Protein AF-A0A9W7BYG3-F1 (afdb_monomer)

Mean predicted aligned error: 23.92 Å

Structure (mmCIF, N/CA/C/O backbone):
data_AF-A0A9W7BYG3-F1
#
_entry.id   AF-A0A9W7BYG3-F1
#
loop_
_atom_site.group_PDB
_atom_site.id
_atom_site.type_symbol
_atom_site.label_atom_id
_atom_site.label_alt_id
_atom_site.label_comp_id
_atom_site.label_asym_id
_atom_site.label_entity_id
_atom_site.label_seq_id
_atom_site.pdbx_PDB_ins_code
_atom_site.Cartn_x
_atom_site.Cartn_y
_atom_site.Cartn_z
_atom_site.occupancy
_atom_site.B_iso_or_equiv
_atom_site.auth_seq_id
_atom_site.auth_comp_id
_atom_site.auth_asym_id
_atom_site.auth_atom_id
_atom_site.pdbx_PDB_model_num
ATOM 1 N N . MET A 1 1 ? 46.814 -9.458 -14.652 1.00 54.91 1 MET A N 1
ATOM 2 C CA . MET A 1 1 ? 45.673 -9.706 -15.562 1.00 54.91 1 MET A CA 1
ATOM 3 C C . MET A 1 1 ? 44.393 -9.576 -14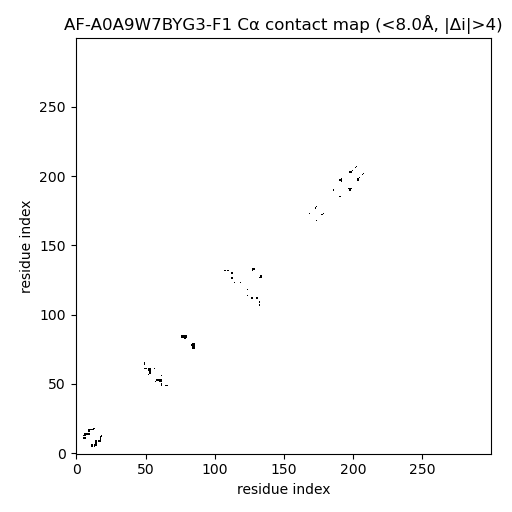.748 1.00 54.91 1 MET A C 1
ATOM 5 O O . MET A 1 1 ? 44.275 -10.277 -13.753 1.00 54.91 1 MET A O 1
ATOM 9 N N . SER A 1 2 ? 43.507 -8.629 -15.068 1.00 69.75 2 SER A N 1
ATOM 10 C CA . SER A 1 2 ? 42.293 -8.363 -14.277 1.00 69.75 2 SER A CA 1
ATOM 11 C C . SER A 1 2 ? 41.131 -9.278 -14.689 1.00 69.75 2 SER A C 1
ATOM 13 O O . SER A 1 2 ? 40.993 -9.644 -15.854 1.00 69.75 2 SER A O 1
ATOM 15 N N . LEU A 1 3 ? 40.284 -9.645 -13.722 1.00 82.12 3 LEU A N 1
ATOM 16 C CA . LEU A 1 3 ? 39.137 -10.567 -13.835 1.00 82.12 3 LEU A CA 1
ATOM 17 C C . LEU A 1 3 ? 37.940 -9.996 -14.638 1.00 82.12 3 LEU A C 1
ATOM 19 O O . LEU A 1 3 ? 36.787 -10.358 -14.414 1.00 82.12 3 LEU A O 1
ATOM 23 N N . SER A 1 4 ? 38.183 -9.096 -15.590 1.00 80.56 4 SER A N 1
ATOM 24 C CA . SER A 1 4 ? 37.147 -8.379 -16.352 1.00 80.56 4 SER A CA 1
ATOM 25 C C . SER A 1 4 ? 36.300 -9.280 -17.262 1.00 80.56 4 SER A C 1
ATOM 27 O O . SER A 1 4 ? 35.194 -8.904 -17.649 1.00 80.56 4 SER A O 1
ATOM 29 N N . PHE A 1 5 ? 36.761 -10.496 -17.573 1.00 87.56 5 PHE A N 1
ATOM 30 C CA . PHE A 1 5 ? 35.989 -11.469 -18.353 1.00 87.56 5 PHE A CA 1
ATOM 31 C C . PHE A 1 5 ? 34.719 -11.946 -17.630 1.00 87.56 5 PHE A C 1
ATOM 33 O O . PHE A 1 5 ? 33.761 -12.349 -18.292 1.00 87.56 5 PHE A O 1
ATOM 40 N N . LEU A 1 6 ? 34.691 -11.884 -16.292 1.00 87.44 6 LEU A N 1
ATOM 41 C CA . LEU A 1 6 ? 33.538 -12.291 -15.490 1.00 87.44 6 LEU A CA 1
ATOM 42 C C . LEU A 1 6 ? 32.327 -11.380 -15.728 1.00 87.44 6 LEU A C 1
ATOM 44 O O . LEU A 1 6 ? 31.204 -11.868 -15.793 1.00 87.44 6 LEU A O 1
ATOM 48 N N . HIS A 1 7 ? 32.543 -10.085 -15.980 1.00 88.06 7 HIS A N 1
ATOM 49 C CA . HIS A 1 7 ? 31.462 -9.136 -16.280 1.00 88.06 7 HIS A CA 1
ATOM 50 C C . HIS A 1 7 ? 30.720 -9.441 -17.590 1.00 88.06 7 HIS A C 1
ATOM 52 O O . HIS A 1 7 ? 29.571 -9.039 -17.741 1.00 88.06 7 HIS A O 1
ATOM 58 N N . LYS A 1 8 ? 31.342 -10.173 -18.527 1.00 88.62 8 LYS A N 1
ATOM 59 C CA . LYS A 1 8 ? 30.696 -10.610 -19.779 1.00 88.62 8 LYS A CA 1
ATOM 60 C C . LYS A 1 8 ? 29.812 -11.847 -19.597 1.00 88.62 8 LYS A C 1
ATOM 62 O O . LYS A 1 8 ? 29.124 -12.246 -20.533 1.00 88.62 8 LYS A O 1
ATOM 67 N N . LYS A 1 9 ? 29.859 -12.504 -18.434 1.00 93.38 9 LYS A N 1
ATOM 68 C CA . LYS A 1 9 ? 29.035 -13.680 -18.149 1.00 93.38 9 LYS A CA 1
ATOM 69 C C . LYS A 1 9 ? 27.657 -13.237 -17.658 1.00 93.38 9 LYS A C 1
ATOM 71 O O . LYS A 1 9 ? 27.534 -12.319 -16.850 1.00 93.38 9 LYS A O 1
ATOM 76 N N . SER A 1 10 ? 26.614 -13.898 -18.152 1.00 92.31 10 SER A N 1
ATOM 77 C CA . SER A 1 10 ? 25.211 -13.584 -17.841 1.00 92.31 10 SER A CA 1
ATOM 78 C C . SER A 1 10 ? 24.821 -13.867 -16.392 1.00 92.31 10 SER A C 1
ATOM 80 O O . SER A 1 10 ? 23.890 -13.263 -15.893 1.00 92.31 10 SER A O 1
ATOM 82 N N . TRP A 1 11 ? 25.536 -14.755 -15.706 1.00 92.56 11 TRP A N 1
ATOM 83 C CA . TRP A 1 11 ? 25.263 -15.130 -14.317 1.00 92.56 11 TRP A CA 1
ATOM 84 C C . TRP A 1 11 ? 26.030 -14.287 -13.287 1.00 92.56 11 TRP A C 1
ATOM 86 O O . TRP A 1 11 ? 25.824 -14.442 -12.086 1.00 92.56 11 TRP A O 1
ATOM 96 N N . HIS A 1 12 ? 26.952 -13.421 -13.719 1.00 93.19 12 HIS A N 1
ATOM 97 C CA . HIS A 1 12 ? 27.792 -12.663 -12.796 1.00 93.19 12 HIS A CA 1
ATOM 98 C C . HIS A 1 12 ? 27.037 -11.451 -12.232 1.00 93.19 12 HIS A C 1
ATOM 100 O O . HIS A 1 12 ? 26.513 -10.635 -12.983 1.00 93.19 12 HIS A O 1
ATOM 106 N N . THR A 1 13 ? 27.047 -11.267 -10.912 1.00 91.69 13 THR A N 1
ATOM 107 C CA . THR A 1 13 ? 26.334 -10.169 -10.222 1.00 91.69 13 THR A CA 1
ATOM 108 C C . THR A 1 13 ? 26.894 -8.777 -10.533 1.00 91.69 13 THR A C 1
ATOM 110 O O . THR A 1 13 ? 26.205 -7.771 -10.387 1.00 91.69 13 THR A O 1
ATOM 113 N N . GLY A 1 14 ? 28.146 -8.701 -10.991 1.00 89.69 14 GLY A N 1
ATOM 114 C CA . GLY A 1 14 ? 28.755 -7.472 -11.514 1.00 89.69 14 GLY A CA 1
ATOM 115 C C . GLY A 1 14 ? 28.258 -7.066 -12.909 1.00 89.69 14 GLY A C 1
ATOM 116 O O . GLY A 1 14 ? 28.582 -5.975 -13.374 1.00 89.69 14 GLY A O 1
ATOM 117 N N . ASN A 1 15 ? 27.501 -7.926 -13.597 1.00 93.25 15 ASN A N 1
ATOM 118 C CA . ASN A 1 15 ? 26.905 -7.599 -14.888 1.00 93.25 15 ASN A CA 1
ATOM 119 C C . ASN A 1 15 ? 25.734 -6.622 -14.692 1.00 93.25 15 ASN A C 1
ATOM 121 O O . ASN A 1 15 ? 24.828 -6.869 -13.895 1.00 93.25 15 ASN A O 1
ATOM 125 N N . THR A 1 16 ? 25.726 -5.525 -15.449 1.00 92.94 16 THR A N 1
ATOM 126 C CA . THR A 1 16 ? 24.690 -4.486 -15.363 1.00 92.94 16 THR A CA 1
ATOM 127 C C . THR A 1 16 ? 23.298 -5.014 -15.709 1.00 92.94 16 THR A C 1
ATOM 129 O O . THR A 1 16 ? 22.313 -4.504 -15.181 1.00 92.94 16 THR A O 1
ATOM 132 N N . ALA A 1 17 ? 23.189 -6.048 -16.550 1.00 94.00 17 ALA A N 1
ATOM 133 C CA . ALA A 1 17 ? 21.915 -6.697 -16.856 1.00 94.00 17 ALA A CA 1
ATOM 134 C C . ALA A 1 17 ? 21.316 -7.382 -15.615 1.00 94.00 17 ALA A C 1
ATOM 136 O O . ALA A 1 17 ? 20.176 -7.103 -15.249 1.00 94.00 17 ALA A O 1
ATOM 137 N N . VAL A 1 18 ? 22.121 -8.182 -14.911 1.00 94.94 18 VAL A N 1
ATOM 138 C CA . VAL A 1 18 ? 21.714 -8.871 -13.675 1.00 94.94 18 VAL A CA 1
ATOM 139 C C . VAL A 1 18 ? 21.377 -7.859 -12.582 1.00 94.94 18 VAL A C 1
ATOM 141 O O . VAL A 1 18 ? 20.368 -7.995 -11.900 1.00 94.94 18 VAL A O 1
ATOM 144 N N . GLN A 1 19 ? 22.167 -6.790 -12.447 1.00 93.75 19 GLN A N 1
ATOM 145 C CA . GLN A 1 19 ? 21.885 -5.719 -11.483 1.00 93.75 19 GLN A CA 1
ATOM 146 C C . GLN A 1 19 ? 20.545 -5.030 -11.751 1.00 93.75 19 GLN A C 1
ATOM 148 O O . GLN A 1 19 ? 19.807 -4.737 -10.812 1.00 93.75 19 GLN A O 1
ATOM 153 N N . LYS A 1 20 ? 20.204 -4.796 -13.024 1.00 96.12 20 LYS A N 1
ATOM 154 C CA . LYS A 1 20 ? 18.904 -4.233 -13.410 1.00 96.12 20 LYS A CA 1
ATOM 155 C C . LYS A 1 20 ? 17.754 -5.180 -13.073 1.00 96.12 20 LYS A C 1
ATOM 157 O O . LYS A 1 20 ? 16.717 -4.710 -12.617 1.00 96.12 20 LYS A O 1
ATOM 162 N N . GLU A 1 21 ? 17.915 -6.484 -13.282 1.00 96.00 21 GLU A N 1
ATOM 163 C CA . GLU A 1 21 ? 16.896 -7.480 -12.922 1.00 96.00 21 GLU A CA 1
ATOM 164 C C . GLU A 1 21 ? 16.692 -7.573 -11.410 1.00 96.00 21 GLU A C 1
ATOM 166 O O . GLU A 1 21 ? 15.557 -7.483 -10.946 1.00 96.00 21 GLU A O 1
ATOM 171 N N . VAL A 1 22 ? 17.779 -7.648 -10.637 1.00 96.81 22 VAL A N 1
ATOM 172 C CA . VAL A 1 22 ? 17.722 -7.626 -9.168 1.00 96.81 22 VAL A CA 1
ATOM 173 C C . VAL A 1 22 ? 17.036 -6.351 -8.680 1.00 96.81 22 VAL A C 1
ATOM 175 O O . VAL A 1 22 ? 16.156 -6.411 -7.827 1.00 96.81 22 VAL A O 1
ATOM 178 N N . TYR A 1 23 ? 17.364 -5.201 -9.272 1.00 97.38 23 TYR A N 1
ATOM 179 C CA . TYR A 1 23 ? 16.717 -3.939 -8.929 1.00 97.38 23 TYR A CA 1
ATOM 180 C C . TYR A 1 23 ? 15.209 -3.952 -9.217 1.00 97.38 23 TYR A C 1
ATOM 182 O O . TYR A 1 23 ? 14.424 -3.524 -8.371 1.00 97.38 23 TYR A O 1
ATOM 190 N N . LYS A 1 24 ? 14.782 -4.462 -10.379 1.00 97.44 24 LYS A N 1
ATOM 191 C CA . LYS A 1 24 ? 13.353 -4.605 -10.705 1.00 97.44 24 LYS A CA 1
ATOM 192 C C . LYS A 1 24 ? 12.643 -5.503 -9.692 1.00 97.44 24 LYS A C 1
ATOM 194 O O . LYS A 1 24 ? 11.627 -5.088 -9.140 1.00 97.44 24 LYS A O 1
ATOM 199 N N . ALA A 1 25 ? 13.224 -6.662 -9.382 1.00 96.94 25 ALA A N 1
ATOM 200 C CA . ALA A 1 25 ? 12.679 -7.590 -8.396 1.00 96.94 25 ALA A CA 1
ATOM 201 C C . ALA A 1 25 ? 12.559 -6.946 -7.003 1.00 96.94 25 ALA A C 1
ATOM 203 O O . ALA A 1 25 ? 11.530 -7.078 -6.344 1.00 96.94 25 ALA A O 1
ATOM 204 N N . GLU A 1 26 ? 13.558 -6.175 -6.565 1.00 97.19 26 GLU A N 1
ATOM 205 C CA . GLU A 1 26 ? 13.482 -5.435 -5.302 1.00 97.19 26 GLU A CA 1
ATOM 206 C C . GLU A 1 26 ? 12.379 -4.370 -5.293 1.00 97.19 26 GLU A C 1
ATOM 208 O O . GLU A 1 26 ? 11.739 -4.141 -4.264 1.00 97.19 26 GLU A O 1
ATOM 213 N N . VAL A 1 27 ? 12.188 -3.655 -6.405 1.00 97.75 27 VAL A N 1
ATOM 214 C CA . VAL A 1 27 ? 11.139 -2.635 -6.524 1.00 97.75 27 VAL A CA 1
ATOM 215 C C . VAL A 1 27 ? 9.762 -3.288 -6.465 1.00 97.75 27 VAL A C 1
ATOM 217 O O . VAL A 1 27 ? 8.905 -2.822 -5.711 1.00 97.75 27 VAL A O 1
ATOM 220 N N . GLU A 1 28 ? 9.563 -4.380 -7.197 1.00 97.50 28 GLU A N 1
ATOM 221 C CA . GLU A 1 28 ? 8.325 -5.158 -7.182 1.00 97.50 28 GLU A CA 1
ATOM 222 C C . GLU A 1 28 ? 8.039 -5.726 -5.791 1.00 97.50 28 GLU A C 1
ATOM 224 O O . GLU A 1 28 ? 6.932 -5.566 -5.280 1.00 97.50 28 GLU A O 1
ATOM 229 N N . GLU A 1 29 ? 9.042 -6.288 -5.113 1.00 96.75 29 GLU A N 1
ATOM 230 C CA . GLU A 1 29 ? 8.887 -6.806 -3.754 1.00 96.75 29 GLU A CA 1
ATOM 231 C C . GLU A 1 29 ? 8.527 -5.686 -2.761 1.00 96.75 29 GLU A C 1
ATOM 233 O O . GLU A 1 29 ? 7.646 -5.849 -1.911 1.00 96.75 29 GLU A O 1
ATOM 238 N N . LYS A 1 30 ? 9.145 -4.504 -2.886 1.00 95.94 30 LYS A N 1
ATOM 239 C CA . LYS A 1 30 ? 8.795 -3.324 -2.076 1.00 95.94 30 LYS A CA 1
ATOM 240 C C . LYS A 1 30 ? 7.355 -2.872 -2.331 1.00 95.94 30 LYS A C 1
ATOM 242 O O . LYS A 1 30 ? 6.672 -2.486 -1.382 1.00 95.94 30 LYS A O 1
ATOM 247 N N . GLN A 1 31 ? 6.877 -2.913 -3.573 1.00 95.25 31 GLN A N 1
ATOM 248 C CA . GLN A 1 31 ? 5.485 -2.589 -3.900 1.00 95.25 31 GLN A CA 1
ATOM 249 C C . GLN A 1 31 ? 4.511 -3.654 -3.384 1.00 95.25 31 GLN A C 1
ATOM 251 O O . GLN A 1 31 ? 3.487 -3.304 -2.799 1.00 95.25 31 GLN A O 1
ATOM 256 N N . ALA A 1 32 ? 4.839 -4.938 -3.534 1.00 95.69 32 ALA A N 1
ATOM 257 C CA . ALA A 1 32 ? 4.039 -6.049 -3.030 1.00 95.69 32 ALA A CA 1
ATOM 258 C C . ALA A 1 32 ? 3.900 -5.990 -1.501 1.00 95.69 32 ALA A C 1
ATOM 260 O O . ALA A 1 32 ? 2.790 -6.090 -0.984 1.00 95.69 32 ALA A O 1
ATOM 261 N N . LYS A 1 33 ? 4.995 -5.715 -0.778 1.00 96.38 33 LYS A N 1
ATOM 262 C CA . LYS A 1 33 ? 4.984 -5.522 0.683 1.00 96.38 33 LYS A CA 1
ATOM 263 C C . LYS A 1 33 ? 4.098 -4.351 1.113 1.00 96.38 33 LYS A C 1
ATOM 265 O O . LYS A 1 33 ? 3.380 -4.475 2.099 1.00 96.38 33 LYS A O 1
ATOM 270 N N . LYS A 1 34 ? 4.112 -3.231 0.378 1.00 96.25 34 LYS A N 1
ATOM 271 C CA . LYS A 1 34 ? 3.220 -2.089 0.652 1.00 96.25 34 LYS A CA 1
ATOM 272 C C . LYS A 1 34 ? 1.750 -2.457 0.461 1.00 96.25 34 LYS A C 1
ATOM 274 O O . LYS A 1 34 ? 0.964 -2.248 1.377 1.00 96.25 34 LYS A O 1
ATOM 279 N N . LYS A 1 35 ? 1.405 -3.081 -0.670 1.00 96.25 35 LYS A N 1
ATOM 280 C CA . LYS A 1 35 ? 0.034 -3.540 -0.954 1.00 96.25 35 LYS A CA 1
ATOM 281 C C . LYS A 1 35 ? -0.459 -4.554 0.084 1.00 96.25 35 LYS A C 1
ATOM 283 O O . LYS A 1 35 ? -1.603 -4.480 0.520 1.00 96.25 35 LYS A O 1
ATOM 288 N N . ALA A 1 36 ? 0.404 -5.479 0.508 1.00 95.12 36 ALA A N 1
ATOM 289 C CA . ALA A 1 36 ? 0.086 -6.442 1.560 1.00 95.12 36 ALA A CA 1
ATOM 290 C C . ALA A 1 36 ? -0.158 -5.750 2.912 1.00 95.12 36 ALA A C 1
ATOM 292 O O . ALA A 1 36 ? -1.168 -6.014 3.554 1.00 95.12 36 ALA A O 1
ATOM 293 N N . ALA A 1 37 ? 0.702 -4.804 3.304 1.00 95.56 37 ALA A N 1
ATOM 294 C CA . ALA A 1 37 ? 0.532 -4.050 4.544 1.00 95.56 37 ALA A CA 1
ATOM 295 C C . ALA A 1 37 ? -0.750 -3.200 4.543 1.00 95.56 37 ALA A C 1
ATOM 297 O O . ALA A 1 37 ? -1.450 -3.146 5.551 1.00 95.56 37 ALA A O 1
ATOM 298 N N . GLU A 1 38 ? -1.088 -2.565 3.419 1.00 94.94 38 GLU A N 1
ATOM 299 C CA . GLU A 1 38 ? -2.344 -1.824 3.254 1.00 94.94 38 GLU A CA 1
ATOM 300 C C . GLU A 1 38 ? -3.556 -2.747 3.419 1.00 94.94 38 GLU A C 1
ATOM 302 O O . GLU A 1 38 ? -4.457 -2.441 4.204 1.00 94.94 38 GLU A O 1
ATOM 307 N N . ARG A 1 39 ? -3.543 -3.919 2.774 1.00 93.75 39 ARG A N 1
ATOM 308 C CA . ARG A 1 39 ? -4.597 -4.928 2.935 1.00 93.75 39 ARG A CA 1
ATOM 309 C C . ARG A 1 39 ? -4.711 -5.404 4.385 1.00 93.75 39 ARG A C 1
ATOM 311 O O . ARG A 1 39 ? -5.814 -5.487 4.915 1.00 93.75 39 ARG A O 1
ATOM 318 N N . ASP A 1 40 ? -3.592 -5.654 5.058 1.00 93.44 40 ASP A N 1
ATOM 319 C CA . ASP A 1 40 ? -3.590 -6.066 6.464 1.00 93.44 40 ASP A CA 1
ATOM 320 C C . ASP A 1 40 ? -4.149 -4.973 7.381 1.00 93.44 40 ASP A C 1
ATOM 322 O O . ASP A 1 40 ? -4.851 -5.271 8.347 1.00 93.44 40 ASP A O 1
ATOM 326 N N . THR A 1 41 ? -3.877 -3.697 7.089 1.00 94.19 41 THR A N 1
ATOM 327 C CA . THR A 1 41 ? -4.484 -2.587 7.838 1.00 94.19 41 THR A CA 1
ATOM 328 C C . THR A 1 41 ? -5.982 -2.462 7.583 1.00 94.19 41 THR A C 1
ATOM 330 O O . THR A 1 41 ? -6.710 -2.134 8.514 1.00 94.19 41 THR A O 1
ATOM 333 N N . GLN A 1 42 ? -6.456 -2.754 6.368 1.00 90.88 42 GLN A N 1
ATOM 334 C CA . GLN A 1 42 ? -7.889 -2.789 6.062 1.00 90.88 42 GLN A CA 1
ATOM 335 C C . GLN A 1 42 ? -8.577 -3.912 6.840 1.00 90.88 42 GLN A C 1
ATOM 337 O O . GLN A 1 42 ? -9.522 -3.643 7.571 1.00 90.88 42 GLN A O 1
ATOM 342 N N . LEU A 1 43 ? -8.024 -5.127 6.799 1.00 91.88 43 LEU A N 1
ATOM 343 C CA . LEU A 1 43 ? -8.553 -6.269 7.550 1.00 91.88 43 LEU A CA 1
ATOM 344 C C . LEU A 1 43 ? -8.564 -6.023 9.063 1.00 91.88 43 LEU A C 1
ATOM 346 O O . LEU A 1 43 ? -9.471 -6.473 9.756 1.00 91.88 43 LEU A O 1
ATOM 350 N N . LYS A 1 44 ? -7.559 -5.318 9.597 1.00 93.19 44 LYS A N 1
ATOM 351 C CA . LYS A 1 44 ? -7.544 -4.920 11.013 1.00 93.19 44 LYS A CA 1
ATOM 352 C C . LYS A 1 44 ? -8.652 -3.925 11.335 1.00 93.19 44 LYS A C 1
ATOM 354 O O . LYS A 1 44 ? -9.365 -4.147 12.302 1.00 93.19 44 LYS A O 1
ATOM 359 N N . ARG A 1 45 ? -8.839 -2.890 10.509 1.00 90.44 45 ARG A N 1
ATOM 360 C CA . ARG A 1 45 ? -9.935 -1.923 10.691 1.00 90.44 45 ARG A CA 1
ATOM 361 C C . ARG A 1 45 ? -11.307 -2.587 10.614 1.00 90.44 45 ARG A C 1
ATOM 363 O O . ARG A 1 45 ? -12.172 -2.256 11.411 1.00 90.44 45 ARG A O 1
ATOM 370 N N . GLU A 1 46 ? -11.500 -3.523 9.687 1.00 86.94 46 GLU A N 1
ATOM 371 C CA . GLU A 1 46 ? -12.751 -4.282 9.561 1.00 86.94 46 GLU A CA 1
ATOM 372 C C . GLU A 1 46 ? -13.018 -5.143 10.802 1.00 86.94 46 GLU A C 1
ATOM 374 O O . GLU A 1 46 ? -14.127 -5.125 11.327 1.00 86.94 46 GLU A O 1
ATOM 379 N N . LYS A 1 47 ? -11.995 -5.832 11.326 1.00 89.88 47 LYS A N 1
ATOM 380 C CA . LYS A 1 47 ? -12.111 -6.600 12.576 1.00 89.88 47 LYS A CA 1
ATOM 381 C C . LYS A 1 47 ? -12.398 -5.719 13.790 1.00 89.88 47 LYS A C 1
ATOM 383 O O . LYS A 1 47 ? -13.221 -6.088 14.617 1.00 89.88 47 LYS A O 1
ATOM 388 N N . GLU A 1 48 ? -11.731 -4.572 13.898 1.00 89.44 48 GLU A N 1
ATOM 389 C CA . GLU A 1 48 ? -11.967 -3.604 14.977 1.00 89.44 48 GLU A CA 1
ATOM 390 C C . GLU A 1 48 ? -13.393 -3.032 14.911 1.00 89.44 48 GLU A C 1
ATOM 392 O O . GLU A 1 48 ? -14.025 -2.854 15.948 1.00 89.44 48 GLU A O 1
ATOM 397 N N . ALA A 1 49 ? -13.928 -2.793 13.707 1.00 86.12 49 ALA A N 1
ATOM 398 C CA . ALA A 1 49 ? -15.315 -2.369 13.520 1.00 86.12 49 ALA A CA 1
ATOM 399 C C . ALA A 1 49 ? -16.315 -3.472 13.905 1.00 86.12 49 ALA A C 1
ATOM 401 O O . ALA A 1 49 ? -17.267 -3.196 14.630 1.00 86.12 49 ALA A O 1
ATOM 402 N N . GLU A 1 50 ? -16.070 -4.722 13.493 1.00 83.88 50 GLU A N 1
ATOM 403 C CA . GLU A 1 50 ? -16.888 -5.876 13.895 1.00 83.88 50 GLU A CA 1
ATOM 404 C C . GLU A 1 50 ? -16.898 -6.051 15.424 1.00 83.88 50 GLU A C 1
ATOM 406 O O . GLU A 1 50 ? -17.948 -6.288 16.022 1.00 83.88 50 GLU A O 1
ATOM 411 N N . GLU A 1 51 ? -15.742 -5.907 16.079 1.00 85.50 51 GLU A N 1
ATOM 412 C CA . GLU A 1 51 ? -15.624 -6.015 17.536 1.00 85.50 51 GLU A CA 1
ATOM 413 C C . GLU A 1 51 ? -16.320 -4.853 18.262 1.00 85.50 51 GLU A C 1
ATOM 415 O O . GLU A 1 51 ? -16.993 -5.071 19.271 1.00 85.50 51 GLU A O 1
ATOM 420 N N . LEU A 1 52 ? -16.224 -3.632 17.728 1.00 85.69 52 LEU A N 1
ATOM 421 C CA . LEU A 1 52 ? -16.908 -2.459 18.270 1.00 85.69 52 LEU A CA 1
ATOM 422 C C . LEU A 1 52 ? -18.432 -2.600 18.176 1.00 85.69 52 LEU A C 1
ATOM 424 O O . LEU A 1 52 ? -19.136 -2.330 19.147 1.00 85.69 52 LEU A O 1
ATOM 428 N N . GLU A 1 53 ? -18.952 -3.088 17.053 1.00 83.62 53 GLU A N 1
ATOM 429 C CA . GLU A 1 53 ? -20.384 -3.353 16.914 1.00 83.62 53 GLU A CA 1
ATOM 430 C C . GLU A 1 53 ? -20.856 -4.509 17.786 1.00 83.62 53 GLU A C 1
ATOM 432 O O . GLU A 1 53 ? -21.933 -4.425 18.379 1.00 83.62 53 GLU A O 1
ATOM 437 N N . ARG A 1 54 ? -20.036 -5.555 17.941 1.00 86.31 54 ARG A N 1
ATOM 438 C CA . ARG A 1 54 ? -20.321 -6.632 18.893 1.00 86.31 54 ARG A CA 1
ATOM 439 C C . ARG A 1 54 ? -20.425 -6.099 20.320 1.00 86.31 54 ARG A C 1
ATOM 441 O O . ARG A 1 54 ? -21.290 -6.548 21.068 1.00 86.31 54 ARG A O 1
ATOM 448 N N . ALA A 1 55 ? -19.570 -5.149 20.695 1.00 83.94 55 ALA A N 1
ATOM 449 C CA . ALA A 1 55 ? -19.576 -4.543 22.022 1.00 83.94 55 ALA A CA 1
ATOM 450 C C . ALA A 1 55 ? -20.779 -3.609 22.253 1.00 83.94 55 ALA A C 1
ATOM 452 O O . ALA A 1 55 ? -21.309 -3.577 23.361 1.00 83.94 55 ALA A O 1
ATOM 453 N N . ILE A 1 56 ? -21.214 -2.860 21.232 1.00 82.75 56 ILE A N 1
ATOM 454 C CA . ILE A 1 56 ? -22.309 -1.881 21.353 1.00 82.75 56 ILE A CA 1
ATOM 455 C C . ILE A 1 56 ? -23.686 -2.538 21.188 1.00 82.75 56 ILE A C 1
ATOM 457 O O . ILE A 1 56 ? -24.591 -2.288 21.982 1.00 82.75 56 ILE A O 1
ATOM 461 N N . HIS A 1 57 ? -23.859 -3.364 20.157 1.00 76.50 57 HIS A N 1
ATOM 462 C CA . HIS A 1 57 ? -25.159 -3.882 19.724 1.00 76.50 57 HIS A CA 1
ATOM 463 C C . HIS A 1 57 ? -25.314 -5.402 19.913 1.00 76.50 57 HIS A C 1
ATOM 465 O O . HIS A 1 57 ? -26.368 -5.961 19.602 1.00 76.50 57 HIS A O 1
ATOM 471 N N . GLY A 1 58 ? -24.292 -6.075 20.448 1.00 82.94 58 GLY A N 1
ATOM 472 C CA . GLY A 1 58 ? -24.295 -7.517 20.675 1.00 82.94 58 GLY A CA 1
ATOM 473 C C . GLY A 1 58 ? -23.986 -8.341 19.420 1.00 82.94 58 GLY A C 1
ATOM 474 O O . GLY A 1 58 ? -23.679 -7.826 18.345 1.00 82.94 58 GLY A O 1
ATOM 475 N N . GLU A 1 59 ? -24.063 -9.664 19.559 1.00 76.88 59 GLU A N 1
ATOM 476 C CA . GLU A 1 59 ? -23.621 -10.630 18.540 1.00 76.88 59 GLU A CA 1
ATOM 477 C C . GLU A 1 59 ? -24.412 -10.531 17.219 1.00 76.88 59 GLU A C 1
ATOM 479 O O . GLU A 1 59 ? -23.840 -10.636 16.137 1.00 76.88 59 GLU A O 1
ATOM 484 N N . VAL A 1 60 ? -25.707 -10.200 17.298 1.00 76.62 60 VAL A N 1
ATOM 485 C CA . VAL A 1 60 ? -26.616 -10.102 16.139 1.00 76.62 60 VAL A CA 1
ATOM 486 C C . VAL A 1 60 ? -26.248 -8.952 15.191 1.00 76.62 60 VAL A C 1
ATOM 488 O O . VAL A 1 60 ? -26.507 -9.032 13.991 1.00 76.62 60 VAL A O 1
ATOM 491 N N . ALA A 1 61 ? -25.661 -7.869 15.702 1.00 71.81 61 ALA A N 1
ATOM 492 C CA . ALA A 1 61 ? -25.253 -6.732 14.877 1.00 71.81 61 ALA A CA 1
ATOM 493 C C . ALA A 1 61 ? -23.908 -6.971 14.181 1.00 71.81 61 ALA A C 1
ATOM 495 O O . ALA A 1 61 ? -23.785 -6.684 12.993 1.00 71.81 61 ALA A O 1
ATOM 496 N N . ALA A 1 62 ? -22.955 -7.601 14.872 1.00 7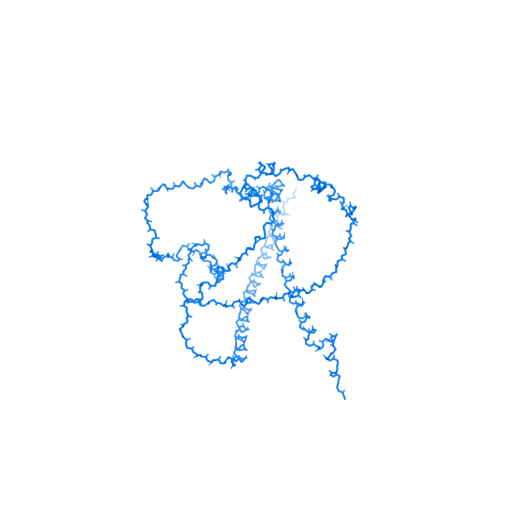2.69 62 ALA A N 1
ATOM 497 C CA . ALA A 1 62 ? -21.683 -8.002 14.274 1.00 72.69 62 ALA A CA 1
ATOM 498 C C . ALA A 1 62 ? -21.889 -8.949 13.074 1.00 72.69 62 ALA A C 1
ATOM 500 O O . ALA A 1 62 ? -21.270 -8.780 12.019 1.00 72.69 62 ALA A O 1
ATOM 501 N N . ASP A 1 63 ? -22.831 -9.892 13.191 1.00 76.88 63 ASP A N 1
ATOM 502 C CA . ASP A 1 63 ? -23.209 -10.774 12.084 1.00 76.88 63 ASP A CA 1
ATOM 503 C C . ASP A 1 63 ? -23.844 -10.009 10.911 1.00 76.88 63 ASP A C 1
ATOM 505 O O . ASP A 1 63 ? -23.597 -10.345 9.749 1.00 76.88 63 ASP A O 1
ATOM 509 N N . LYS A 1 64 ? -24.607 -8.939 11.179 1.00 79.31 64 LYS A N 1
ATOM 510 C CA . LYS A 1 64 ? -25.168 -8.076 10.126 1.00 79.31 64 LYS A CA 1
ATOM 511 C C . LYS A 1 64 ? -24.090 -7.320 9.358 1.00 79.31 64 LYS A C 1
ATOM 513 O O . LYS A 1 64 ? -24.211 -7.222 8.140 1.00 79.31 64 LYS A O 1
ATOM 518 N N . VAL A 1 65 ? -23.034 -6.824 10.004 1.00 78.25 65 VAL A N 1
ATOM 519 C CA . VAL A 1 65 ? -21.936 -6.161 9.279 1.00 78.25 65 VAL A CA 1
ATOM 520 C C . VAL A 1 65 ? -21.083 -7.134 8.492 1.00 78.25 65 VAL A C 1
ATOM 522 O O . VAL A 1 65 ? -20.762 -6.855 7.333 1.00 78.25 65 VAL A O 1
ATOM 525 N N . LYS A 1 66 ? -20.830 -8.327 9.032 1.00 79.56 66 LYS A N 1
ATOM 526 C CA . LYS A 1 66 ? -20.183 -9.411 8.286 1.00 79.56 66 LYS A CA 1
ATOM 527 C C . LYS A 1 66 ? -20.978 -9.821 7.045 1.00 79.56 66 LYS A C 1
ATOM 529 O O . LYS A 1 66 ? -20.390 -10.109 6.008 1.00 79.56 66 LYS A O 1
ATOM 534 N N . LEU A 1 67 ? -22.307 -9.818 7.131 1.00 79.75 67 LEU A N 1
ATOM 535 C CA . LEU A 1 67 ? -23.215 -10.104 6.017 1.00 79.75 67 LEU A CA 1
ATOM 536 C C . LEU A 1 67 ? -23.576 -8.861 5.189 1.00 79.75 67 LEU A C 1
ATOM 538 O O . LEU A 1 67 ? -24.290 -8.969 4.191 1.00 79.75 67 LEU A O 1
ATOM 542 N N . GLY A 1 68 ? -23.067 -7.683 5.551 1.00 77.44 68 GLY A N 1
ATOM 543 C CA . GLY A 1 68 ? -23.427 -6.419 4.917 1.00 77.44 68 GLY A CA 1
ATOM 544 C C . GLY A 1 68 ? -23.091 -6.381 3.428 1.00 77.44 68 GLY A C 1
ATOM 545 O O . GLY A 1 68 ? -23.789 -5.726 2.667 1.00 77.44 68 GLY A O 1
ATOM 546 N N . PHE A 1 69 ? -22.076 -7.123 2.976 1.00 77.31 69 PHE A N 1
ATOM 547 C CA . PHE A 1 69 ? -21.758 -7.237 1.548 1.00 77.31 69 PHE A CA 1
ATOM 548 C C . PHE A 1 69 ? -22.791 -8.056 0.748 1.00 77.31 69 PHE A C 1
ATOM 550 O O . PHE A 1 69 ? -22.880 -7.873 -0.460 1.00 77.31 69 PHE A O 1
ATOM 557 N N . MET A 1 70 ? -23.552 -8.952 1.393 1.00 77.38 70 MET A N 1
ATOM 558 C CA . MET A 1 70 ? -24.597 -9.755 0.739 1.00 77.38 70 MET A CA 1
ATOM 559 C C . MET A 1 70 ? -25.932 -9.017 0.642 1.00 77.38 70 MET A C 1
ATOM 561 O O . MET A 1 70 ? -26.675 -9.249 -0.303 1.00 77.38 70 MET A O 1
ATOM 565 N N . TYR A 1 71 ? -26.238 -8.157 1.619 1.00 74.62 71 TYR A N 1
ATOM 566 C CA . TYR A 1 71 ? -27.538 -7.484 1.731 1.00 74.62 71 TYR A CA 1
ATOM 567 C C . TYR A 1 71 ? -27.496 -5.985 1.399 1.00 74.62 71 TYR A C 1
ATOM 569 O O . TYR A 1 71 ? -28.534 -5.327 1.408 1.00 74.62 71 TYR A O 1
ATOM 577 N N . LYS A 1 72 ? -26.319 -5.423 1.090 1.00 71.25 72 LYS A N 1
ATOM 578 C CA . LYS A 1 72 ? -26.220 -4.101 0.460 1.00 71.25 72 LYS A CA 1
ATOM 579 C C . LYS A 1 72 ? -26.570 -4.239 -1.017 1.00 71.25 72 LYS A C 1
ATOM 581 O O . LYS A 1 72 ? -25.695 -4.457 -1.853 1.00 71.25 72 LYS A O 1
ATOM 586 N N . ASP A 1 73 ? -27.856 -4.106 -1.318 1.00 69.06 73 ASP A N 1
ATOM 587 C CA . ASP A 1 73 ? -28.334 -3.986 -2.690 1.00 69.06 73 ASP A CA 1
ATOM 588 C C . ASP A 1 73 ? -27.660 -2.773 -3.358 1.00 69.06 73 ASP A C 1
ATOM 590 O O . ASP A 1 73 ? -27.817 -1.645 -2.882 1.00 69.06 73 ASP A O 1
ATOM 594 N N . PRO A 1 74 ? -26.930 -2.951 -4.475 1.00 66.12 74 PRO A N 1
ATOM 595 C CA . PRO A 1 74 ? -26.219 -1.852 -5.134 1.00 66.12 74 PRO A CA 1
ATOM 596 C C . PRO A 1 74 ? -27.166 -0.792 -5.716 1.00 66.12 74 PRO A C 1
ATOM 598 O O . PRO A 1 74 ? -26.719 0.293 -6.077 1.00 66.12 74 PRO A O 1
ATOM 601 N N . ASN A 1 75 ? -28.462 -1.106 -5.808 1.00 67.62 75 ASN A N 1
ATOM 602 C CA . ASN A 1 75 ? -29.508 -0.232 -6.329 1.00 67.62 75 ASN A CA 1
ATOM 603 C C . ASN A 1 75 ? -30.549 0.166 -5.265 1.00 67.62 75 ASN A C 1
ATOM 605 O O . ASN A 1 75 ? -31.588 0.729 -5.608 1.00 67.62 75 ASN A O 1
ATOM 609 N N . ALA A 1 76 ? -30.316 -0.150 -3.985 1.00 63.72 76 ALA A N 1
ATOM 610 C CA . ALA A 1 76 ? -31.227 0.281 -2.934 1.00 63.72 76 ALA A CA 1
ATOM 611 C C . ALA A 1 76 ? -31.093 1.797 -2.705 1.00 63.72 76 ALA A C 1
ATOM 613 O O . ALA A 1 76 ? -29.972 2.312 -2.608 1.00 63.72 76 ALA A O 1
ATOM 614 N N . PRO A 1 77 ? -32.216 2.534 -2.600 1.00 60.59 77 PRO A N 1
ATOM 615 C CA . PRO A 1 77 ? -32.181 3.919 -2.154 1.00 60.59 77 PRO A CA 1
ATOM 616 C C . PRO A 1 77 ? -31.546 3.969 -0.761 1.00 60.59 77 PRO A C 1
ATOM 618 O O . PRO A 1 77 ? -31.819 3.114 0.081 1.00 60.59 77 PRO A O 1
ATOM 621 N N . LYS A 1 78 ? -30.667 4.949 -0.527 1.00 56.03 78 LYS A N 1
ATOM 622 C CA . LYS A 1 78 ? -30.026 5.143 0.780 1.00 56.03 78 LYS A CA 1
ATOM 623 C C . LYS A 1 78 ? -31.128 5.337 1.828 1.00 56.03 78 LYS A C 1
ATOM 625 O O . LYS A 1 78 ? -31.907 6.281 1.730 1.00 56.03 78 LYS A O 1
ATOM 630 N N . LEU A 1 79 ? -31.214 4.398 2.762 1.00 53.34 79 LEU A N 1
ATOM 631 C CA . LEU A 1 79 ? -32.104 4.453 3.916 1.00 53.34 79 LEU A CA 1
ATOM 632 C C . LEU A 1 79 ? -31.361 5.173 5.047 1.00 53.34 79 LEU A C 1
ATOM 634 O O . LEU A 1 79 ? -30.183 4.887 5.267 1.00 53.34 79 LEU A O 1
ATOM 638 N N . ASP A 1 80 ? -32.034 6.092 5.739 1.00 48.09 80 ASP A N 1
ATOM 639 C CA . ASP A 1 80 ? -31.513 6.691 6.975 1.00 48.09 80 ASP A CA 1
ATOM 640 C C . ASP A 1 80 ? -31.521 5.665 8.128 1.00 48.09 80 ASP A C 1
ATOM 642 O O . ASP A 1 80 ? -32.161 4.613 8.022 1.00 48.09 80 ASP A O 1
ATOM 646 N N . GLU A 1 81 ? -30.831 5.964 9.239 1.00 53.88 81 GLU A N 1
ATOM 647 C CA . GLU A 1 81 ? -30.684 5.073 10.414 1.00 53.88 81 GLU A CA 1
ATOM 648 C C . GLU A 1 81 ? -32.024 4.608 11.035 1.00 53.88 81 GLU A C 1
ATOM 650 O O . GLU A 1 81 ? -32.051 3.601 11.740 1.00 53.88 81 GLU A O 1
ATOM 655 N N . ASP A 1 82 ? -33.145 5.251 10.686 1.00 51.00 82 ASP A N 1
ATOM 656 C CA . ASP A 1 82 ? -34.507 4.895 11.113 1.00 51.00 82 ASP A CA 1
ATOM 657 C C . ASP A 1 82 ? -35.290 4.016 10.107 1.00 51.00 82 ASP A C 1
ATOM 659 O O . ASP A 1 82 ? -36.481 3.756 10.290 1.00 51.00 82 ASP A O 1
ATOM 663 N N . GLY A 1 83 ? -34.664 3.545 9.021 1.00 46.47 83 GLY A N 1
ATOM 664 C CA . GLY A 1 83 ? -35.299 2.641 8.049 1.00 46.47 83 GLY A CA 1
ATOM 665 C C . GLY A 1 83 ? -36.355 3.296 7.149 1.00 46.47 83 GLY A C 1
ATOM 666 O O . GLY A 1 83 ? -37.145 2.595 6.512 1.00 46.47 83 GLY A O 1
ATOM 667 N N . VAL A 1 84 ? -36.372 4.630 7.068 1.00 50.12 84 VAL A N 1
ATOM 668 C CA . VAL A 1 84 ? -37.272 5.388 6.190 1.00 50.12 84 VAL A CA 1
ATOM 669 C C . VAL A 1 84 ? -36.587 5.629 4.836 1.00 50.12 84 VAL A C 1
ATOM 671 O O . VAL A 1 84 ? -35.467 6.143 4.803 1.00 50.12 84 VAL A O 1
ATOM 674 N N . PRO A 1 85 ? -37.214 5.265 3.699 1.00 48.31 85 PRO A N 1
ATOM 675 C CA . PRO A 1 85 ? -36.668 5.555 2.377 1.00 48.31 85 PRO A CA 1
ATOM 676 C C . PRO A 1 85 ? -36.645 7.064 2.137 1.00 48.31 85 PRO A C 1
ATOM 678 O O . PRO A 1 85 ? -37.696 7.706 2.093 1.00 48.31 85 PRO A O 1
ATOM 681 N N . ILE A 1 86 ? -35.446 7.621 1.940 1.00 54.78 86 ILE A N 1
ATOM 682 C CA . ILE A 1 86 ? -35.269 8.993 1.463 1.00 54.78 86 ILE A CA 1
ATOM 683 C C . ILE A 1 86 ? -35.824 9.034 0.041 1.00 54.78 86 ILE A C 1
ATOM 685 O O . ILE A 1 86 ? -35.188 8.584 -0.915 1.00 54.78 86 ILE A O 1
ATOM 689 N N . ALA A 1 87 ? -37.055 9.524 -0.094 1.00 51.81 87 ALA A N 1
ATOM 690 C CA . ALA A 1 87 ? -37.657 9.749 -1.394 1.00 51.81 87 ALA A CA 1
ATOM 691 C C . ALA A 1 87 ? -36.752 10.702 -2.197 1.00 51.81 87 ALA A C 1
ATOM 693 O O . ALA A 1 87 ? -36.356 11.748 -1.668 1.00 51.81 87 ALA A O 1
ATOM 694 N N . PRO A 1 88 ? -36.411 10.383 -3.459 1.00 60.00 88 PRO A N 1
ATOM 695 C CA . PRO A 1 88 ? -35.731 11.348 -4.309 1.00 60.00 88 PRO A CA 1
ATOM 696 C C . PRO A 1 88 ? -36.605 12.611 -4.404 1.00 60.00 88 PRO A C 1
ATOM 698 O O . PRO A 1 88 ? -37.827 12.489 -4.548 1.00 60.00 88 PRO A O 1
ATOM 701 N N . PRO A 1 89 ? -36.025 13.822 -4.293 1.00 60.03 89 PRO A N 1
ATOM 702 C CA . PRO A 1 89 ? -36.800 15.054 -4.373 1.00 60.03 89 PRO A CA 1
ATOM 703 C C . PRO A 1 89 ? -37.580 15.089 -5.699 1.00 60.03 89 PRO A C 1
ATOM 705 O O . PRO A 1 89 ? -37.047 14.663 -6.728 1.00 60.03 89 PRO A O 1
ATOM 708 N N . PRO A 1 90 ? -38.841 15.563 -5.698 1.00 54.00 90 PRO A N 1
ATOM 709 C CA . PRO A 1 90 ? -39.715 15.458 -6.858 1.00 54.00 90 PRO A CA 1
ATOM 710 C C . PRO A 1 90 ? -39.119 16.184 -8.076 1.00 54.00 90 PRO A C 1
ATOM 712 O O . PRO A 1 90 ? -38.563 17.280 -7.923 1.00 54.00 90 PRO A O 1
ATOM 715 N N . PRO A 1 91 ? -39.254 15.619 -9.292 1.00 49.66 91 PRO A N 1
ATOM 716 C CA . PRO A 1 91 ? -38.796 16.270 -10.510 1.00 49.66 91 PRO A CA 1
ATOM 717 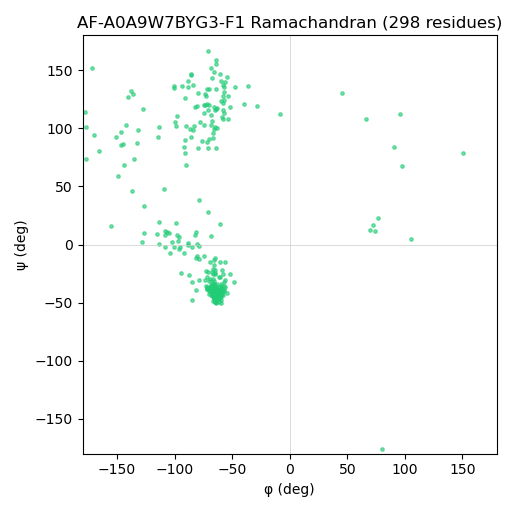C C . PRO A 1 91 ? -39.600 17.555 -10.723 1.00 49.66 91 PRO A C 1
ATOM 719 O O . PRO A 1 91 ? -40.820 17.530 -10.897 1.00 49.66 91 PRO A O 1
ATOM 722 N N . LYS A 1 92 ? -38.918 18.704 -10.688 1.00 49.91 92 LYS A N 1
ATOM 723 C CA . LYS A 1 92 ? -39.519 19.986 -11.063 1.00 49.91 92 LYS A CA 1
ATOM 724 C C . LYS A 1 92 ? -39.867 19.932 -12.550 1.00 49.91 92 LYS A C 1
ATOM 726 O O . LYS A 1 92 ? -38.983 19.792 -13.391 1.00 49.91 92 LYS A O 1
ATOM 731 N N . ALA A 1 93 ? -41.164 20.016 -12.831 1.00 43.78 93 ALA A N 1
ATOM 732 C CA . ALA A 1 93 ? -41.726 20.040 -14.169 1.00 43.78 93 ALA A CA 1
ATOM 733 C C . ALA A 1 93 ? -41.228 21.242 -14.990 1.00 43.78 93 ALA A C 1
ATOM 735 O O . ALA A 1 93 ? -40.978 22.334 -14.477 1.00 43.78 93 ALA A O 1
ATOM 736 N N . GLU A 1 94 ? -41.114 20.969 -16.282 1.00 50.59 94 GLU A N 1
ATOM 737 C CA . GLU A 1 94 ? -40.532 21.737 -17.373 1.00 50.59 94 GLU A CA 1
ATOM 738 C C . GLU A 1 94 ? -41.084 23.163 -17.533 1.00 50.59 94 GLU A C 1
ATOM 740 O O . GLU A 1 94 ? -42.294 23.390 -17.476 1.00 50.59 94 GLU A O 1
ATOM 745 N N . LYS A 1 95 ? -40.205 24.102 -17.916 1.00 43.81 95 LYS A N 1
ATOM 746 C CA . LYS A 1 95 ? -40.555 25.146 -18.887 1.00 43.81 95 LYS A CA 1
ATOM 747 C C . LYS A 1 95 ? -39.440 25.339 -19.917 1.00 43.81 95 LYS A C 1
ATOM 749 O O . LYS A 1 95 ? -38.286 25.559 -19.572 1.00 43.81 95 LYS A O 1
ATOM 754 N N . SER A 1 96 ? -39.902 25.307 -21.168 1.00 39.78 96 SER A N 1
ATOM 755 C CA . SER A 1 96 ? -39.349 25.850 -22.415 1.00 39.78 96 SER A CA 1
ATOM 756 C C . SER A 1 96 ? -38.049 25.271 -22.984 1.00 39.78 96 SER A C 1
ATOM 758 O O . SER A 1 96 ? -36.948 25.595 -22.556 1.00 39.78 96 SER A O 1
ATOM 760 N N . LYS A 1 97 ? -38.247 24.527 -24.083 1.00 50.62 97 LYS A N 1
ATOM 761 C CA . LYS A 1 97 ? -37.399 24.465 -25.283 1.00 50.62 97 LYS A CA 1
ATOM 762 C C . LYS A 1 97 ? -36.636 25.772 -25.524 1.00 50.62 97 LYS A C 1
ATOM 764 O O . LYS A 1 97 ? -37.277 26.784 -25.800 1.00 50.62 97 LYS A O 1
ATOM 769 N N . ILE A 1 98 ? -35.308 25.707 -25.512 1.00 37.50 98 ILE A N 1
ATOM 770 C CA . ILE A 1 98 ? -34.429 26.627 -26.239 1.00 37.50 98 ILE A CA 1
ATOM 771 C C . ILE A 1 98 ? -33.286 25.787 -26.812 1.00 37.50 98 ILE A C 1
ATOM 773 O O . ILE A 1 98 ? -32.658 25.001 -26.102 1.00 37.50 98 ILE A O 1
ATOM 777 N N . ASP A 1 99 ? -33.088 25.925 -28.118 1.00 40.38 99 ASP A N 1
ATOM 778 C CA . ASP A 1 99 ? -32.029 25.312 -28.906 1.00 40.38 99 ASP A CA 1
ATOM 779 C C . ASP A 1 99 ? -30.644 25.682 -28.353 1.00 40.38 99 ASP A C 1
ATOM 781 O O . ASP A 1 99 ? -30.305 26.860 -28.246 1.00 40.38 99 ASP A O 1
ATOM 785 N N . ILE A 1 100 ? -29.813 24.686 -28.032 1.00 41.34 100 ILE A N 1
ATOM 786 C CA . ILE A 1 100 ? -28.412 24.914 -27.655 1.00 41.34 100 ILE A CA 1
ATOM 787 C C . ILE A 1 100 ? -27.561 24.836 -28.921 1.00 41.34 100 ILE A C 1
ATOM 789 O O . ILE A 1 100 ? -26.892 23.849 -29.218 1.00 41.34 100 ILE A O 1
ATOM 793 N N . THR A 1 101 ? -27.592 25.931 -29.670 1.00 42.31 101 THR A N 1
ATOM 794 C CA . THR A 1 101 ? -26.391 26.450 -30.318 1.00 42.31 101 THR A CA 1
ATOM 795 C C . THR A 1 101 ? -25.873 27.605 -29.464 1.00 42.31 101 THR A C 1
ATOM 797 O O . THR A 1 101 ? -26.640 28.490 -29.096 1.00 42.31 101 THR A O 1
ATOM 800 N N . SER A 1 102 ? -24.564 27.616 -29.227 1.00 38.44 102 SER A N 1
ATOM 801 C CA . SER A 1 102 ? -23.769 28.638 -28.529 1.00 38.44 102 SER A CA 1
ATOM 802 C C . SER A 1 102 ? -23.479 28.405 -27.037 1.00 38.44 102 SER A C 1
ATOM 804 O O . SER A 1 102 ? -24.331 28.415 -26.157 1.00 38.44 102 SER A O 1
ATOM 806 N N . SER A 1 103 ? -22.186 28.172 -26.818 1.00 49.31 103 SER A N 1
ATOM 807 C CA . SER A 1 103 ? -21.345 28.650 -25.723 1.00 49.31 103 SER A CA 1
ATOM 808 C C . SER A 1 103 ? -21.957 29.699 -24.785 1.00 49.31 103 SER A C 1
ATOM 810 O O . SER A 1 103 ? -22.051 30.874 -25.140 1.00 49.31 103 SER A O 1
ATOM 812 N N . PHE A 1 104 ? -22.191 29.308 -23.536 1.00 40.47 104 PHE A N 1
ATOM 813 C CA . PHE A 1 104 ? -22.126 30.223 -22.401 1.00 40.47 104 PHE A CA 1
ATOM 814 C C . PHE A 1 104 ? -21.523 29.474 -21.210 1.00 40.47 104 PHE A C 1
ATOM 816 O O . PHE A 1 104 ? -22.155 28.604 -20.616 1.00 40.47 104 PHE A O 1
ATOM 823 N N . VAL A 1 105 ? -20.247 29.747 -20.938 1.00 39.75 105 VAL A N 1
ATOM 824 C CA . VAL A 1 105 ? -19.526 29.247 -19.765 1.00 39.75 105 VAL A CA 1
ATOM 825 C C . VAL A 1 105 ? -19.813 30.238 -18.647 1.00 39.75 105 VAL A C 1
ATOM 827 O O . VAL A 1 105 ? -19.232 31.321 -18.613 1.00 39.75 105 VAL A O 1
ATOM 830 N N . GLU A 1 106 ? -20.752 29.901 -17.772 1.00 41.91 106 GLU A N 1
ATOM 831 C CA . GLU A 1 106 ? -20.974 30.663 -16.550 1.00 41.91 106 GLU A CA 1
ATOM 832 C C . GLU A 1 106 ? -19.954 30.177 -15.513 1.00 41.91 106 GLU A C 1
ATOM 834 O O . GLU A 1 106 ? -19.887 28.989 -15.190 1.00 41.91 106 GLU A O 1
ATOM 839 N N . ALA A 1 107 ? -19.082 31.082 -15.069 1.00 45.31 107 ALA A N 1
ATOM 840 C CA . ALA A 1 107 ? -18.064 30.801 -14.068 1.00 45.31 107 ALA A CA 1
ATOM 841 C C . ALA A 1 107 ? -18.752 30.469 -12.737 1.00 45.31 107 ALA A C 1
ATOM 843 O O . ALA A 1 107 ? -19.221 31.360 -12.031 1.00 45.31 107 ALA A O 1
ATOM 844 N N . VAL A 1 108 ? -18.846 29.179 -12.417 1.00 46.38 108 VAL A N 1
ATOM 845 C CA . VAL A 1 108 ? -19.357 28.726 -11.125 1.00 46.38 108 VAL A CA 1
ATOM 846 C C . VAL A 1 108 ? -18.284 28.991 -10.077 1.00 46.38 108 VAL A C 1
ATOM 848 O O . VAL A 1 108 ? -17.156 28.512 -10.184 1.00 46.38 108 VAL A O 1
ATOM 851 N N . ASP A 1 109 ? -18.657 29.803 -9.096 1.00 55.06 109 ASP A N 1
ATOM 852 C CA . ASP A 1 109 ? -17.827 30.254 -7.989 1.00 55.06 109 ASP A CA 1
ATOM 853 C C . ASP A 1 109 ? -17.296 29.049 -7.183 1.00 55.06 109 ASP A C 1
ATOM 855 O O . ASP A 1 109 ? -18.058 28.181 -6.749 1.00 55.06 109 ASP A O 1
ATOM 859 N N . ASP A 1 110 ? -15.977 28.996 -6.970 1.00 57.47 110 ASP A N 1
ATOM 860 C CA . ASP A 1 110 ? -15.215 27.888 -6.351 1.00 57.47 110 ASP A CA 1
ATOM 861 C C . ASP A 1 110 ? -15.524 27.716 -4.837 1.00 57.47 110 ASP A C 1
ATOM 863 O O . ASP A 1 110 ? -14.877 26.950 -4.120 1.00 57.47 110 ASP A O 1
ATOM 867 N N . SER A 1 111 ? -16.513 28.459 -4.331 1.00 61.25 111 SER A N 1
ATOM 868 C CA . SER A 1 111 ? -16.847 28.646 -2.918 1.00 61.25 111 SER A CA 1
ATOM 869 C C . SER A 1 111 ? -17.674 27.513 -2.303 1.00 61.25 111 SER A C 1
ATOM 871 O O . SER A 1 111 ? -17.782 27.439 -1.080 1.00 61.25 111 SER A O 1
ATOM 873 N N . ASN A 1 112 ? -18.217 26.599 -3.115 1.00 65.12 112 ASN A N 1
ATOM 874 C CA . ASN A 1 112 ? -19.065 25.502 -2.631 1.00 65.12 112 ASN A CA 1
ATOM 875 C C . ASN A 1 112 ? -18.317 24.178 -2.382 1.00 65.12 112 ASN A C 1
ATOM 877 O O . ASN A 1 112 ? -18.922 23.205 -1.929 1.00 65.12 112 ASN A O 1
ATOM 881 N N . VAL A 1 113 ? -17.009 24.116 -2.657 1.00 73.88 113 VAL A N 1
ATOM 882 C CA . VAL A 1 113 ? -16.186 22.930 -2.380 1.00 73.88 113 VAL A CA 1
ATOM 883 C C . VAL A 1 113 ? -15.444 23.135 -1.060 1.00 73.88 113 VAL A C 1
ATOM 885 O O . VAL A 1 113 ? -14.539 23.958 -0.956 1.00 73.88 113 VAL A O 1
ATOM 888 N N . VAL A 1 114 ? -15.828 22.377 -0.031 1.00 81.12 114 VAL A N 1
ATOM 889 C CA . VAL A 1 114 ? -15.144 22.399 1.270 1.00 81.12 114 VAL A CA 1
ATOM 890 C C . VAL A 1 114 ? -13.808 21.658 1.149 1.00 81.12 114 VAL A C 1
ATOM 892 O O . VAL A 1 114 ? -13.769 20.439 0.944 1.00 81.12 114 VAL A O 1
ATOM 895 N N . TYR A 1 115 ? -12.709 22.404 1.271 1.00 85.81 115 TYR A N 1
ATOM 896 C CA . TYR A 1 115 ? -11.349 21.866 1.300 1.00 85.81 115 TYR A CA 1
ATOM 897 C C . TYR A 1 115 ? -10.836 21.793 2.735 1.00 85.81 115 TYR A C 1
ATOM 899 O O . TYR A 1 115 ? -10.963 22.756 3.489 1.00 85.81 115 TYR A O 1
ATOM 907 N N . ASP A 1 116 ? -10.196 20.680 3.085 1.00 88.56 116 ASP A N 1
ATOM 908 C CA . ASP A 1 116 ? -9.451 20.580 4.333 1.00 88.56 116 ASP A CA 1
ATOM 909 C C . ASP A 1 116 ? -8.022 21.110 4.130 1.00 88.56 116 ASP A C 1
ATOM 911 O O . ASP A 1 116 ? -7.392 20.910 3.084 1.00 88.56 116 ASP A O 1
ATOM 915 N N . ASP A 1 117 ? -7.451 21.739 5.160 1.00 86.06 117 ASP A N 1
ATOM 916 C CA . ASP A 1 117 ? -6.073 22.265 5.130 1.00 86.06 117 ASP A CA 1
ATOM 917 C C . ASP A 1 117 ? -5.007 21.176 4.900 1.00 86.06 117 ASP A C 1
ATOM 919 O O . ASP A 1 117 ? -3.857 21.479 4.581 1.00 86.06 117 ASP A O 1
ATOM 923 N N . ASN A 1 118 ? -5.386 19.905 5.060 1.00 84.62 118 ASN A N 1
ATOM 924 C CA . ASN A 1 118 ? -4.525 18.745 4.846 1.00 84.62 118 ASN A CA 1
ATOM 925 C C . ASN A 1 118 ? -4.776 18.030 3.505 1.00 84.62 118 ASN A C 1
ATOM 927 O O . ASN A 1 118 ? -4.146 17.003 3.265 1.00 84.62 118 ASN A O 1
ATOM 931 N N . ASP A 1 119 ? -5.680 18.524 2.653 1.00 91.50 119 ASP A N 1
ATOM 932 C CA . ASP A 1 119 ? -5.929 17.909 1.348 1.00 91.50 119 ASP A CA 1
ATOM 933 C C . ASP A 1 119 ? -4.774 18.189 0.383 1.00 91.50 119 ASP A C 1
ATOM 935 O O . ASP A 1 119 ? -4.509 19.344 0.030 1.00 91.50 119 ASP A O 1
ATOM 939 N N . ASP A 1 120 ? -4.138 17.118 -0.090 1.00 89.75 120 ASP A N 1
ATOM 940 C CA . ASP A 1 120 ? -3.162 17.170 -1.175 1.00 89.75 120 ASP A CA 1
ATOM 941 C C . ASP A 1 120 ? -3.821 17.624 -2.491 1.00 89.75 120 ASP A C 1
ATOM 943 O O . ASP A 1 120 ? -5.020 17.450 -2.722 1.00 89.75 120 ASP A O 1
ATOM 947 N N . GLU A 1 121 ? -3.022 18.187 -3.395 1.00 86.31 121 GLU A N 1
ATOM 948 C CA . GLU A 1 121 ? -3.483 18.788 -4.655 1.00 86.31 121 GLU A CA 1
ATOM 949 C C . GLU A 1 121 ? -4.267 17.812 -5.547 1.00 86.31 121 GLU A C 1
ATOM 951 O O . GLU A 1 121 ? -5.282 18.184 -6.135 1.00 86.31 121 GLU A O 1
ATOM 956 N N . ALA A 1 122 ? -3.881 16.532 -5.551 1.00 85.44 122 ALA A N 1
ATOM 957 C CA . ALA A 1 122 ? -4.621 15.475 -6.239 1.00 85.44 122 ALA A CA 1
ATOM 958 C C . ALA A 1 122 ? -6.026 15.259 -5.643 1.00 85.44 122 ALA A C 1
ATOM 960 O O . ALA A 1 122 ? -6.998 15.085 -6.377 1.00 85.44 122 ALA A O 1
ATOM 961 N N . THR A 1 123 ? -6.153 15.325 -4.316 1.00 87.62 123 THR A N 1
ATOM 962 C CA . THR A 1 123 ? -7.437 15.210 -3.610 1.00 87.62 123 THR A CA 1
ATOM 963 C C . THR A 1 123 ? -8.320 16.422 -3.894 1.00 87.62 123 THR A C 1
ATOM 965 O O . THR A 1 123 ? -9.523 16.270 -4.101 1.00 87.62 123 THR A O 1
ATOM 968 N N . ARG A 1 124 ? -7.732 17.622 -3.985 1.00 88.31 124 ARG A N 1
ATOM 969 C CA . ARG A 1 124 ? -8.454 18.847 -4.366 1.00 88.31 124 ARG A CA 1
ATOM 970 C C . ARG A 1 124 ? -8.960 18.786 -5.807 1.00 88.31 124 ARG A C 1
ATOM 972 O O . ARG A 1 124 ? -10.122 19.101 -6.048 1.00 88.31 124 ARG A O 1
ATOM 979 N N . ALA A 1 125 ? -8.132 18.321 -6.744 1.00 84.00 125 ALA A N 1
ATOM 980 C CA . ALA A 1 125 ? -8.524 18.128 -8.141 1.00 84.00 125 ALA A CA 1
ATOM 981 C C . ALA A 1 125 ? -9.658 17.098 -8.280 1.00 84.00 125 ALA A C 1
ATOM 983 O O . ALA A 1 125 ? -10.629 17.328 -8.998 1.00 84.00 125 ALA A O 1
ATOM 984 N N . PHE A 1 126 ? -9.585 16.000 -7.527 1.00 85.12 126 PHE A N 1
ATOM 985 C CA . PHE A 1 126 ? -10.639 14.991 -7.505 1.00 85.12 126 PHE A CA 1
ATOM 986 C C . PHE A 1 126 ? -11.952 15.528 -6.915 1.00 85.12 126 PHE A C 1
ATOM 988 O O . PHE A 1 126 ? -13.016 15.313 -7.494 1.00 85.12 126 PHE A O 1
ATOM 995 N N . LYS A 1 127 ? -11.893 16.287 -5.809 1.00 86.75 127 LYS A N 1
ATOM 996 C CA . LYS A 1 127 ? -13.071 16.959 -5.232 1.00 86.75 127 LYS A CA 1
ATOM 997 C C . LYS A 1 127 ? -13.696 17.955 -6.221 1.00 86.75 127 LYS A C 1
ATOM 999 O O . LYS A 1 127 ? -14.918 17.980 -6.337 1.00 86.75 127 LYS A O 1
ATOM 1004 N N . ARG A 1 128 ? -12.890 18.695 -6.995 1.00 84.00 128 ARG A N 1
ATOM 1005 C CA . ARG A 1 128 ? -13.377 19.569 -8.084 1.00 84.00 128 ARG A CA 1
ATOM 1006 C C . ARG A 1 128 ? -14.070 18.794 -9.205 1.00 84.00 128 ARG A C 1
ATOM 1008 O O . ARG A 1 128 ? -15.163 19.176 -9.612 1.00 84.00 128 ARG A O 1
ATOM 1015 N N . MET A 1 129 ? -13.483 17.681 -9.656 1.00 80.56 129 MET A N 1
ATOM 1016 C CA . MET A 1 129 ? -14.100 16.819 -10.675 1.00 80.56 129 MET A CA 1
ATOM 1017 C C . MET A 1 129 ? -15.441 16.246 -10.210 1.00 80.56 129 MET A C 1
ATOM 1019 O O . MET A 1 129 ? -16.405 16.243 -10.970 1.00 80.56 129 MET A O 1
ATOM 1023 N N . MET A 1 130 ? -15.523 15.800 -8.956 1.00 83.56 130 MET A N 1
ATOM 1024 C CA . MET A 1 130 ? -16.761 15.272 -8.375 1.00 83.56 130 MET A CA 1
ATOM 1025 C C . MET A 1 130 ? -17.827 16.354 -8.168 1.00 83.56 130 MET A C 1
ATOM 1027 O O . MET A 1 130 ? -19.016 16.062 -8.258 1.00 83.56 130 MET A O 1
ATOM 1031 N N . ALA A 1 131 ? -17.411 17.598 -7.925 1.00 79.94 131 ALA A N 1
ATOM 1032 C CA . ALA A 1 131 ? -18.301 18.750 -7.830 1.00 79.94 131 ALA A CA 1
ATOM 1033 C C . ALA A 1 131 ? -18.758 19.287 -9.202 1.00 79.94 131 ALA A C 1
ATOM 1035 O O . ALA A 1 131 ? -19.528 20.242 -9.251 1.00 79.94 131 ALA A O 1
ATOM 1036 N N . GLY A 1 132 ? -18.298 18.698 -10.315 1.00 70.50 132 GLY A N 1
ATOM 1037 C CA . GLY A 1 132 ? -18.656 19.131 -11.670 1.00 70.50 132 GLY A CA 1
ATOM 1038 C C . GLY A 1 132 ? -18.056 20.482 -12.074 1.00 70.50 132 GLY A C 1
ATOM 1039 O O . GLY A 1 132 ? -18.454 21.047 -13.090 1.00 70.50 132 GLY A O 1
ATOM 1040 N N . VAL A 1 133 ? -17.094 21.000 -11.303 1.00 61.97 133 VAL A N 1
ATOM 1041 C CA . VAL A 1 133 ? -16.417 22.268 -11.585 1.00 61.97 133 VAL A CA 1
ATOM 1042 C C . VAL A 1 133 ? -15.261 21.986 -12.541 1.00 61.97 133 VAL A C 1
ATOM 1044 O O . VAL A 1 133 ? -14.155 21.632 -12.132 1.00 61.97 133 VAL A O 1
ATOM 1047 N N . THR A 1 134 ? -15.514 22.108 -13.843 1.00 48.81 134 THR A N 1
ATOM 1048 C CA . THR A 1 134 ? -14.462 22.065 -14.864 1.00 48.81 134 THR A CA 1
ATOM 1049 C C . THR A 1 134 ? -13.960 23.483 -15.114 1.00 48.81 134 THR A C 1
ATOM 1051 O O . THR A 1 134 ? -14.493 24.200 -15.960 1.00 48.81 134 THR A O 1
ATOM 1054 N N . THR A 1 135 ? -12.943 23.925 -14.376 1.00 50.47 135 THR A N 1
ATOM 1055 C CA . THR A 1 135 ? -12.255 25.177 -14.706 1.00 50.47 135 THR A CA 1
ATOM 1056 C C . THR A 1 135 ? -11.491 24.992 -16.016 1.00 50.47 135 THR A C 1
ATOM 1058 O O . THR A 1 135 ? -10.502 24.260 -16.061 1.00 50.47 135 THR A O 1
ATOM 1061 N N . THR A 1 136 ? -11.923 25.663 -17.083 1.00 48.28 136 THR A N 1
ATOM 1062 C CA . THR A 1 136 ? -11.094 25.908 -18.268 1.00 48.28 136 THR A CA 1
ATOM 1063 C C . THR A 1 136 ? -10.020 26.926 -17.897 1.00 48.28 136 THR A C 1
ATOM 1065 O O . THR A 1 136 ? -10.189 28.126 -18.099 1.00 48.28 136 THR A O 1
ATOM 1068 N N . ALA A 1 137 ? -8.932 26.452 -17.301 1.00 39.12 137 ALA A N 1
ATOM 1069 C CA . ALA A 1 137 ? -7.711 27.217 -17.130 1.00 39.12 137 ALA A CA 1
ATOM 1070 C C . ALA A 1 137 ? -6.561 26.380 -17.689 1.00 39.12 137 ALA A C 1
ATOM 1072 O O . ALA A 1 137 ? -6.304 25.263 -17.247 1.00 39.12 137 ALA A O 1
ATOM 1073 N N . VAL A 1 138 ? -5.952 26.936 -18.729 1.00 50.47 138 VAL A N 1
ATOM 1074 C CA . VAL A 1 138 ? -4.707 26.510 -19.358 1.00 50.47 138 VAL A CA 1
ATOM 1075 C C . VAL A 1 138 ? -3.624 26.377 -18.287 1.00 50.47 138 VAL A C 1
ATOM 1077 O O . VAL A 1 138 ? -3.311 27.371 -17.646 1.00 50.47 138 VAL A O 1
ATOM 1080 N N . GLU A 1 139 ? -3.079 25.174 -18.106 1.00 41.69 139 GLU A N 1
ATOM 1081 C CA . GLU A 1 139 ? -1.645 24.913 -17.911 1.00 41.69 139 GLU A CA 1
ATOM 1082 C C . GLU A 1 139 ? -1.363 23.398 -17.931 1.00 41.69 139 GLU A C 1
ATOM 1084 O O . GLU A 1 139 ? -2.239 22.565 -17.701 1.00 41.69 139 GLU A O 1
ATOM 1089 N N . GLU A 1 140 ? -0.143 23.073 -18.342 1.00 44.41 140 GLU A N 1
ATOM 1090 C CA . GLU A 1 140 ? 0.294 21.869 -19.049 1.00 44.41 140 GLU A CA 1
ATOM 1091 C C . GLU A 1 140 ? 0.143 20.544 -18.283 1.00 44.41 140 GLU A C 1
ATOM 1093 O O . GLU A 1 140 ? 0.575 20.384 -17.140 1.00 44.41 140 GLU A O 1
ATOM 1098 N N . ALA A 1 141 ? -0.403 19.543 -18.977 1.00 36.38 141 ALA A N 1
ATOM 1099 C CA . ALA A 1 141 ? -0.396 18.150 -18.551 1.00 36.38 141 ALA A CA 1
ATOM 1100 C C . ALA A 1 141 ? 0.880 17.436 -19.049 1.00 36.38 141 ALA A C 1
ATOM 1102 O O . ALA A 1 141 ? 1.272 17.641 -20.198 1.00 36.38 141 ALA A O 1
ATOM 1103 N N . PRO A 1 142 ? 1.504 16.556 -18.243 1.00 43.78 142 PRO A N 1
ATOM 1104 C CA . PRO A 1 142 ? 2.624 15.736 -18.688 1.00 43.78 142 PRO A CA 1
ATOM 1105 C C . PRO A 1 142 ? 2.160 14.617 -19.631 1.00 43.78 142 PRO A C 1
ATOM 1107 O O . PRO A 1 142 ? 1.269 13.824 -19.317 1.00 43.78 142 PRO A O 1
ATOM 1110 N N . GLU A 1 143 ? 2.818 14.561 -20.782 1.00 37.72 143 GLU A N 1
ATOM 1111 C CA . GLU A 1 143 ? 2.690 13.556 -21.829 1.00 37.72 143 GLU A CA 1
ATOM 1112 C C . GLU A 1 143 ? 3.118 12.172 -21.302 1.00 37.72 143 GLU A C 1
ATOM 1114 O O . GLU A 1 143 ? 4.252 11.965 -20.867 1.00 37.72 143 GLU A O 1
ATOM 1119 N N . VAL A 1 144 ? 2.190 11.212 -21.286 1.00 41.16 144 VAL A N 1
ATOM 1120 C CA . VAL A 1 144 ? 2.478 9.803 -20.983 1.00 41.16 144 VAL A CA 1
ATOM 1121 C C . VAL A 1 144 ? 2.579 9.017 -22.284 1.00 41.16 144 VAL A C 1
ATOM 1123 O O . VAL A 1 144 ? 1.578 8.707 -22.930 1.00 41.16 144 VAL A O 1
ATOM 1126 N N . ASP A 1 145 ? 3.818 8.679 -22.632 1.00 31.81 145 ASP A N 1
ATOM 1127 C CA . ASP A 1 145 ? 4.209 7.801 -23.731 1.00 31.81 145 ASP A CA 1
ATOM 1128 C C . ASP A 1 145 ? 3.500 6.438 -23.674 1.00 31.81 145 ASP A C 1
ATOM 1130 O O . ASP A 1 145 ? 3.840 5.543 -22.891 1.00 31.81 145 ASP A O 1
ATOM 1134 N N . ALA A 1 146 ? 2.554 6.230 -24.586 1.00 37.44 146 ALA A N 1
ATOM 1135 C CA . ALA A 1 146 ? 2.016 4.915 -24.899 1.00 37.44 146 ALA A CA 1
ATOM 1136 C C . ALA A 1 146 ? 2.982 4.163 -25.836 1.00 37.44 146 ALA A C 1
ATOM 1138 O O . ALA A 1 146 ? 2.798 4.121 -27.054 1.00 37.44 146 ALA A O 1
ATOM 1139 N N . ARG A 1 147 ? 4.016 3.522 -25.271 1.00 35.81 147 ARG A N 1
ATOM 1140 C CA . ARG A 1 147 ? 4.825 2.534 -26.005 1.00 35.81 147 ARG A CA 1
ATOM 1141 C C . ARG A 1 147 ? 4.055 1.225 -26.157 1.00 35.81 147 ARG A C 1
ATOM 1143 O O . ARG A 1 147 ? 3.948 0.407 -25.248 1.00 35.81 147 ARG A O 1
ATOM 1150 N N . THR A 1 148 ? 3.549 1.054 -27.368 1.00 35.00 148 THR A N 1
ATOM 1151 C CA . THR A 1 148 ? 3.028 -0.170 -27.967 1.00 35.00 148 THR A CA 1
ATOM 1152 C C . THR A 1 148 ? 4.088 -1.279 -27.968 1.00 35.00 148 THR A C 1
ATOM 1154 O O . THR A 1 148 ? 5.087 -1.210 -28.683 1.00 35.00 148 THR A O 1
ATOM 1157 N N . SER A 1 149 ? 3.869 -2.343 -27.193 1.00 39.94 149 SER A N 1
ATOM 1158 C CA . SER A 1 149 ? 4.597 -3.605 -27.342 1.00 39.94 149 SER A CA 1
ATOM 1159 C C . SER A 1 149 ? 3.947 -4.447 -28.442 1.00 39.94 149 SER A C 1
ATOM 1161 O O . SER A 1 149 ? 2.912 -5.088 -28.279 1.00 39.94 149 SER A O 1
ATOM 1163 N N . ARG A 1 150 ? 4.596 -4.419 -29.604 1.00 32.34 150 ARG A N 1
ATOM 1164 C CA . ARG A 1 150 ? 4.403 -5.314 -30.744 1.00 32.34 150 ARG A CA 1
ATOM 1165 C C . ARG A 1 150 ? 4.860 -6.727 -30.353 1.00 32.34 150 ARG A C 1
ATOM 1167 O O . ARG A 1 150 ? 6.056 -6.970 -30.234 1.00 32.34 150 ARG A O 1
ATOM 1174 N N . ILE A 1 151 ? 3.918 -7.642 -30.130 1.00 35.72 151 ILE A N 1
ATOM 1175 C CA . ILE A 1 151 ? 4.197 -9.077 -29.972 1.00 35.72 151 ILE A CA 1
ATOM 1176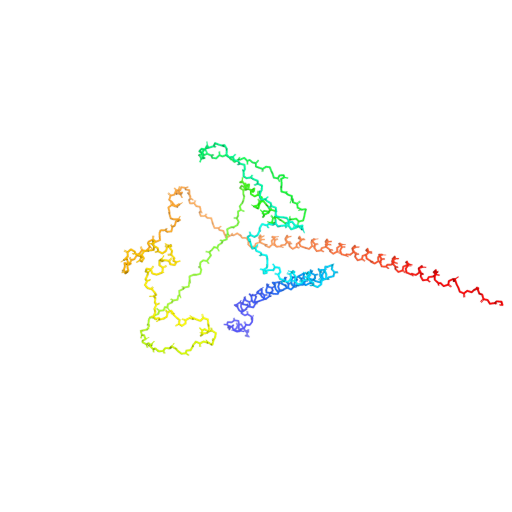 C C . ILE A 1 151 ? 4.124 -9.708 -31.365 1.00 35.72 151 ILE A C 1
ATOM 1178 O O . ILE A 1 151 ? 3.040 -9.930 -31.900 1.00 35.72 151 ILE A O 1
ATOM 1182 N N . GLU A 1 152 ? 5.282 -9.971 -31.969 1.00 37.66 152 GLU A N 1
ATOM 1183 C CA . GLU A 1 152 ? 5.395 -10.837 -33.144 1.00 37.66 152 GLU A CA 1
ATOM 1184 C C . GLU A 1 152 ? 5.482 -12.290 -32.662 1.00 37.66 152 GLU A C 1
ATOM 1186 O O . GLU A 1 152 ? 6.537 -12.759 -32.242 1.00 37.66 152 GLU A O 1
ATOM 1191 N N . ALA A 1 153 ? 4.356 -13.005 -32.689 1.00 37.16 153 ALA A N 1
ATOM 1192 C CA . ALA A 1 153 ? 4.336 -14.459 -32.594 1.00 37.16 153 ALA A CA 1
ATOM 1193 C C . ALA A 1 153 ? 4.199 -15.027 -34.010 1.00 37.16 153 ALA A C 1
ATOM 1195 O O . ALA A 1 153 ? 3.121 -15.017 -34.604 1.00 37.16 153 ALA A O 1
ATOM 1196 N N . GLY A 1 154 ? 5.317 -15.498 -34.562 1.00 35.53 154 GLY A N 1
ATOM 1197 C CA . GLY A 1 154 ? 5.313 -16.343 -35.747 1.00 35.53 154 GLY A CA 1
ATOM 1198 C C . GLY A 1 154 ? 4.771 -17.724 -35.391 1.00 35.53 154 GLY A C 1
ATOM 1199 O O . GLY A 1 154 ? 5.395 -18.450 -34.623 1.00 35.53 154 GLY A O 1
ATOM 1200 N N . VAL A 1 155 ? 3.631 -18.096 -35.970 1.00 35.28 155 VAL A N 1
ATOM 1201 C CA . VAL A 1 155 ? 3.140 -19.477 -35.982 1.00 35.28 155 VAL A CA 1
ATOM 1202 C C . VAL A 1 155 ? 3.174 -19.946 -37.431 1.00 35.28 155 VAL A C 1
ATOM 1204 O O . VAL A 1 155 ? 2.338 -19.568 -38.248 1.00 35.28 155 VAL A O 1
ATOM 1207 N N . LYS A 1 156 ? 4.209 -20.728 -37.752 1.00 36.75 156 LYS A N 1
ATOM 1208 C CA . LYS A 1 156 ? 4.218 -21.608 -38.921 1.00 36.75 156 LYS A CA 1
ATOM 1209 C C . LYS A 1 156 ? 3.234 -22.742 -38.649 1.00 36.75 156 LYS A C 1
ATOM 1211 O O . LYS A 1 156 ? 3.225 -23.288 -37.549 1.00 36.75 156 LYS A O 1
ATOM 1216 N N . GLY A 1 157 ? 2.406 -23.040 -39.643 1.00 36.34 157 GLY A N 1
ATOM 1217 C CA . GLY A 1 157 ? 1.451 -24.134 -39.593 1.00 36.34 157 GLY A CA 1
ATOM 1218 C C . GLY A 1 157 ? 2.127 -25.499 -39.545 1.00 36.34 157 GLY A C 1
ATOM 1219 O O . GLY A 1 157 ? 3.178 -25.696 -40.149 1.00 36.34 157 GLY A O 1
ATOM 1220 N N . GLU A 1 158 ? 1.461 -26.427 -38.872 1.00 36.44 158 GLU A N 1
ATOM 1221 C CA . GLU A 1 158 ? 1.437 -27.832 -39.250 1.00 36.44 158 GLU A CA 1
ATOM 1222 C C . GLU A 1 158 ? 0.007 -28.340 -39.077 1.00 36.44 158 GLU A C 1
ATOM 1224 O O . GLU A 1 158 ? -0.682 -28.066 -38.093 1.00 36.44 158 GLU A O 1
ATOM 1229 N N . GLU A 1 159 ? -0.439 -29.026 -40.115 1.00 41.16 159 GLU A N 1
ATOM 1230 C CA . GLU A 1 159 ? -1.738 -29.647 -40.258 1.00 41.16 159 GLU A CA 1
ATOM 1231 C C . GLU A 1 159 ? -1.688 -30.980 -39.507 1.00 41.16 159 GLU A C 1
ATOM 1233 O O . GLU A 1 159 ? -0.861 -31.838 -39.807 1.00 41.16 159 GLU A O 1
ATOM 1238 N N . GLY A 1 160 ? -2.536 -31.142 -38.492 1.00 34.12 160 GLY A N 1
ATOM 1239 C CA . GLY A 1 160 ? -2.519 -32.316 -37.625 1.00 34.12 160 GLY A CA 1
ATOM 1240 C C . GLY A 1 160 ? -3.916 -32.690 -37.155 1.00 34.12 160 GLY A C 1
ATOM 1241 O O . GLY A 1 160 ? -4.428 -32.136 -36.187 1.00 34.12 160 GLY A O 1
ATOM 1242 N N . LEU A 1 161 ? -4.512 -33.649 -37.864 1.00 40.97 161 LEU A N 1
ATOM 1243 C CA . LEU A 1 161 ? -5.616 -34.502 -37.424 1.00 40.97 161 LEU A CA 1
ATOM 1244 C C . LEU A 1 161 ? -5.435 -34.934 -35.953 1.00 40.97 161 LEU A C 1
ATOM 1246 O O . LEU A 1 161 ? -4.478 -35.638 -35.658 1.00 40.97 161 LEU A O 1
ATOM 1250 N N . PHE A 1 162 ? -6.380 -34.609 -35.068 1.00 33.50 162 PHE A N 1
ATOM 1251 C CA . PHE A 1 162 ? -6.652 -35.381 -33.848 1.00 33.50 162 PHE A CA 1
ATOM 1252 C C . PHE A 1 162 ? -8.133 -35.232 -33.482 1.00 33.50 162 PHE A C 1
ATOM 1254 O O . PHE A 1 162 ? -8.561 -34.294 -32.810 1.00 33.50 162 PHE A O 1
ATOM 1261 N N . THR A 1 163 ? -8.935 -36.168 -33.978 1.00 47.59 163 THR A N 1
ATOM 1262 C CA . THR A 1 163 ? -10.185 -36.570 -33.335 1.00 47.59 163 THR A CA 1
ATOM 1263 C C . THR A 1 163 ? -9.857 -37.300 -32.025 1.00 47.59 163 THR A C 1
ATOM 1265 O O . THR A 1 163 ? -8.813 -37.936 -31.923 1.00 47.59 163 THR A O 1
ATOM 1268 N N . ASP A 1 164 ? -10.775 -37.218 -31.058 1.00 47.09 164 ASP A N 1
ATOM 1269 C CA . ASP A 1 164 ? -10.832 -37.969 -29.786 1.00 47.09 164 ASP A CA 1
ATOM 1270 C C . ASP A 1 164 ? -10.150 -37.358 -28.547 1.00 47.09 164 ASP A C 1
ATOM 1272 O O . ASP A 1 164 ? -9.068 -37.751 -28.121 1.00 47.09 164 ASP A O 1
ATOM 1276 N N . ALA A 1 165 ? -10.876 -36.470 -27.853 1.00 47.06 165 ALA A N 1
ATOM 1277 C CA . ALA A 1 165 ? -10.602 -36.123 -26.452 1.00 47.06 165 ALA A CA 1
ATOM 1278 C C . ALA A 1 165 ? -11.885 -35.743 -25.681 1.00 47.06 165 ALA A C 1
ATOM 1280 O O . ALA A 1 165 ? -12.011 -34.647 -25.145 1.00 47.06 165 ALA A O 1
ATOM 1281 N N . ASN A 1 166 ? -12.863 -36.653 -25.610 1.00 53.88 166 ASN A N 1
ATOM 1282 C CA . ASN A 1 166 ? -14.156 -36.412 -24.942 1.00 53.88 166 ASN A CA 1
ATOM 1283 C C . ASN A 1 166 ? -14.278 -36.965 -23.505 1.00 53.88 166 ASN A C 1
ATOM 1285 O O . ASN A 1 166 ? -15.394 -37.092 -23.004 1.00 53.88 166 ASN A O 1
ATOM 1289 N N . ASN A 1 167 ? -13.176 -37.278 -22.807 1.00 60.50 167 ASN A N 1
ATOM 1290 C CA . ASN A 1 167 ? -13.258 -37.928 -21.484 1.00 60.50 167 ASN A CA 1
ATOM 1291 C C . ASN A 1 167 ? -12.485 -37.287 -20.316 1.00 60.50 167 ASN A C 1
ATOM 1293 O O . ASN A 1 167 ? -12.619 -37.775 -19.195 1.00 60.50 167 ASN A O 1
ATOM 1297 N N . ASN A 1 168 ? -11.800 -36.153 -20.496 1.00 57.84 168 ASN A N 1
ATOM 1298 C CA . ASN A 1 168 ? -11.004 -35.531 -19.422 1.00 57.84 168 ASN A CA 1
ATOM 1299 C C . ASN A 1 168 ? -11.600 -34.219 -18.881 1.00 57.84 168 ASN A C 1
ATOM 1301 O O . ASN A 1 168 ? -10.893 -33.229 -18.739 1.00 57.84 168 ASN A O 1
ATOM 1305 N N . LEU A 1 169 ? -12.899 -34.206 -18.565 1.00 65.06 169 LEU A N 1
ATOM 1306 C CA . LEU A 1 169 ? -13.514 -33.105 -17.808 1.00 65.06 169 LEU A CA 1
ATOM 1307 C C . LEU A 1 169 ? -13.531 -33.435 -16.309 1.00 65.06 169 LEU A C 1
ATOM 1309 O O . LEU A 1 169 ? -13.872 -34.562 -15.921 1.00 65.06 169 LEU A O 1
ATOM 1313 N N . SER A 1 170 ? -13.189 -32.450 -15.477 1.00 73.31 170 SER A N 1
ATOM 1314 C CA . SER A 1 170 ? -13.166 -32.583 -14.017 1.00 73.31 170 SER A CA 1
ATOM 1315 C C . SER A 1 170 ? -14.573 -32.841 -13.457 1.00 73.31 170 SER A C 1
ATOM 1317 O O . SER A 1 170 ? -15.587 -32.542 -14.094 1.00 73.31 170 SER A O 1
ATOM 1319 N N . ALA A 1 171 ? -14.669 -33.407 -12.249 1.00 73.81 171 ALA A N 1
ATOM 1320 C CA . ALA A 1 171 ? -15.959 -33.713 -11.619 1.00 73.81 171 ALA A CA 1
ATOM 1321 C C . ALA A 1 171 ? -16.868 -32.473 -11.482 1.00 73.81 171 ALA A C 1
ATOM 1323 O O . ALA A 1 171 ? -18.087 -32.593 -11.600 1.00 73.81 171 ALA A O 1
ATOM 1324 N N . LEU A 1 172 ? -16.272 -31.285 -11.326 1.00 64.00 172 LEU A N 1
ATOM 1325 C CA . LEU A 1 172 ? -16.990 -30.012 -11.280 1.00 64.00 172 LEU A CA 1
ATOM 1326 C C . LEU A 1 172 ? -17.554 -29.616 -12.656 1.00 64.00 172 LEU A C 1
ATOM 1328 O O . LEU A 1 172 ? -18.665 -29.118 -12.768 1.00 64.00 172 LEU A O 1
ATOM 1332 N N . GLU A 1 173 ? -16.827 -29.880 -13.740 1.00 67.25 173 GLU A N 1
ATOM 1333 C CA . GLU A 1 173 ? -17.282 -29.553 -15.100 1.00 67.25 173 GLU A CA 1
ATOM 1334 C C . GLU A 1 173 ? -18.421 -30.468 -15.564 1.00 67.25 173 GLU A C 1
ATOM 1336 O O . GLU A 1 173 ? -19.277 -30.064 -16.357 1.00 67.25 173 GLU A O 1
ATOM 1341 N N . LYS A 1 174 ? -18.464 -31.694 -15.027 1.00 71.19 174 LYS A N 1
ATOM 1342 C CA . LYS A 1 174 ? -19.582 -32.626 -15.208 1.00 71.19 174 LYS A CA 1
ATOM 1343 C C . LYS A 1 174 ? -20.826 -32.185 -14.430 1.00 71.19 174 LYS A C 1
ATOM 1345 O O . LYS A 1 174 ? -21.923 -32.323 -14.966 1.00 71.19 174 LYS A O 1
ATOM 1350 N N . SER A 1 175 ? -20.676 -31.643 -13.217 1.00 66.31 175 SER A N 1
ATOM 1351 C CA . SER A 1 175 ? -21.812 -31.198 -12.393 1.00 66.31 175 SER A CA 1
ATOM 1352 C C . SER A 1 175 ? -22.374 -29.835 -12.811 1.00 66.31 175 SER A C 1
ATOM 1354 O O . SER A 1 175 ? -23.581 -29.634 -12.734 1.00 66.31 175 SER A O 1
ATOM 1356 N N . VAL A 1 176 ? -21.543 -28.931 -13.342 1.00 60.78 176 VAL A N 1
ATOM 1357 C CA . VAL A 1 176 ? -21.951 -27.580 -13.787 1.00 60.78 176 VAL A CA 1
ATOM 1358 C C . VAL A 1 176 ? -22.558 -27.580 -15.209 1.00 60.78 176 VAL A C 1
ATOM 1360 O O . VAL A 1 176 ? -22.879 -26.540 -15.774 1.00 60.78 176 VAL A O 1
ATOM 1363 N N . GLY A 1 177 ? -22.804 -28.752 -15.807 1.00 50.09 177 GLY A N 1
ATOM 1364 C CA . GLY A 1 177 ? -23.739 -28.855 -16.933 1.00 50.09 177 GLY A CA 1
ATOM 1365 C C . GLY A 1 177 ? -23.223 -28.372 -18.293 1.00 50.09 177 GLY A C 1
ATOM 1366 O O . GLY A 1 177 ? -24.026 -28.137 -19.194 1.00 50.09 177 GLY A O 1
ATOM 1367 N N . LYS A 1 178 ? -21.903 -28.322 -18.525 1.00 53.84 178 LYS A N 1
ATOM 1368 C CA . LYS A 1 178 ? -21.363 -28.058 -19.880 1.00 53.84 178 LYS A CA 1
ATOM 1369 C C . LYS A 1 178 ? -21.686 -29.161 -20.904 1.00 53.84 178 LYS A C 1
ATOM 1371 O O . LYS A 1 178 ? -21.532 -28.950 -22.103 1.00 53.84 178 LYS A O 1
ATOM 1376 N N . LYS A 1 179 ? -22.188 -30.323 -20.466 1.00 52.62 179 LYS A N 1
ATOM 1377 C CA . LYS A 1 179 ? -22.467 -31.487 -21.329 1.00 52.62 179 LYS A CA 1
ATOM 1378 C C . LYS A 1 179 ? -23.791 -31.422 -22.114 1.00 52.62 179 LYS A C 1
ATOM 1380 O O . LYS A 1 179 ? -24.076 -32.349 -22.862 1.00 52.62 179 LYS A O 1
ATOM 1385 N N . ARG A 1 180 ? -24.600 -30.358 -21.992 1.00 49.66 180 ARG A N 1
ATOM 1386 C CA . ARG A 1 180 ? -25.867 -30.226 -22.753 1.00 49.66 180 ARG A CA 1
ATOM 1387 C C . ARG A 1 180 ? -25.794 -29.398 -24.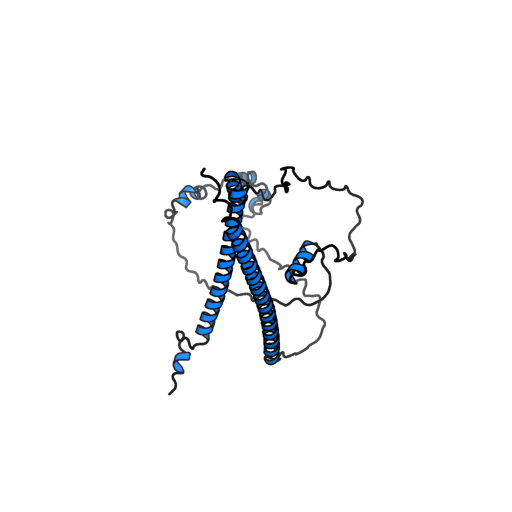040 1.00 49.66 180 ARG A C 1
ATOM 1389 O O . ARG A 1 180 ? -26.774 -29.382 -24.769 1.00 49.66 180 ARG A O 1
ATOM 1396 N N . MET A 1 181 ? -24.661 -28.776 -24.372 1.00 51.66 181 MET A N 1
ATOM 1397 C CA . MET A 1 181 ? -24.580 -27.875 -25.541 1.00 51.66 181 MET A CA 1
ATOM 1398 C C . MET A 1 181 ? -23.784 -28.430 -26.732 1.00 51.66 181 MET A C 1
ATOM 1400 O O . MET A 1 181 ? -23.549 -27.711 -27.694 1.00 51.66 181 MET A O 1
ATOM 1404 N N . ALA A 1 182 ? -23.386 -29.706 -26.705 1.00 49.09 182 ALA A N 1
ATOM 1405 C CA . ALA A 1 182 ? -22.600 -30.322 -27.781 1.00 49.09 182 ALA A CA 1
ATOM 1406 C C . ALA A 1 182 ? -23.433 -31.134 -28.799 1.00 49.09 182 ALA A C 1
ATOM 1408 O O . ALA A 1 182 ? -22.861 -31.816 -29.639 1.00 49.09 182 ALA A O 1
ATOM 1409 N N . GLY A 1 183 ? -24.772 -31.085 -28.744 1.00 47.91 183 GLY A N 1
ATOM 1410 C CA . GLY A 1 183 ? -25.615 -31.913 -29.624 1.00 47.91 183 GLY A CA 1
ATOM 1411 C C . GLY A 1 183 ? -27.025 -31.396 -29.907 1.00 47.91 183 GLY A C 1
ATOM 1412 O O . GLY A 1 183 ? -27.869 -32.161 -30.356 1.00 47.91 183 GLY A O 1
ATOM 1413 N N . GLY A 1 184 ? -27.313 -30.123 -29.643 1.00 49.16 184 GLY A N 1
ATOM 1414 C CA . GLY A 1 184 ? -28.655 -29.593 -29.860 1.00 49.16 184 GLY A CA 1
ATOM 1415 C C . GLY A 1 184 ? -28.726 -28.112 -29.563 1.00 49.16 184 GLY A C 1
ATOM 1416 O O . GLY A 1 184 ? -29.282 -27.709 -28.546 1.00 49.16 184 GLY A O 1
ATOM 1417 N N . ALA A 1 185 ? -28.166 -27.293 -30.452 1.00 51.38 185 ALA A N 1
ATOM 1418 C CA . ALA A 1 185 ? -28.623 -25.919 -30.545 1.00 51.38 185 ALA A CA 1
ATOM 1419 C C . ALA A 1 185 ? -30.123 -25.993 -30.859 1.00 51.38 185 ALA A C 1
ATOM 1421 O O . ALA A 1 185 ? -30.508 -26.418 -31.949 1.00 51.38 185 ALA A O 1
ATOM 1422 N N . GLY A 1 186 ? -30.975 -25.655 -29.886 1.00 59.25 186 GLY A N 1
ATOM 1423 C CA . GLY A 1 186 ? -32.387 -25.419 -30.161 1.00 59.25 186 GLY A CA 1
ATOM 1424 C C . GLY A 1 186 ? -32.479 -24.494 -31.372 1.00 59.25 186 GLY A C 1
ATOM 1425 O O . GLY A 1 186 ? -31.676 -23.560 -31.470 1.00 59.25 186 GLY A O 1
ATOM 1426 N N . SER A 1 187 ? -33.382 -24.818 -32.306 1.00 68.62 187 SER A N 1
ATOM 1427 C CA . SER A 1 187 ? -33.631 -24.043 -33.529 1.00 68.62 187 SER A CA 1
ATOM 1428 C C . SER A 1 187 ? -33.490 -22.548 -33.249 1.00 68.62 187 SER A C 1
ATOM 1430 O O . SER A 1 187 ? -33.973 -22.077 -32.221 1.00 68.62 187 SER A O 1
ATOM 1432 N N . TYR A 1 188 ? -32.829 -21.804 -34.137 1.00 69.69 188 TYR A N 1
ATOM 1433 C CA . TYR A 1 188 ? -32.589 -20.366 -33.977 1.00 69.69 188 TYR A CA 1
ATOM 1434 C C . TYR A 1 188 ? -33.865 -19.588 -33.601 1.00 69.69 188 TYR A C 1
ATOM 1436 O O . TYR A 1 188 ? -33.808 -18.668 -32.790 1.00 69.69 188 TYR A O 1
ATOM 1444 N N . ALA A 1 189 ? -35.031 -20.034 -34.082 1.00 72.75 189 ALA A N 1
ATOM 1445 C CA . ALA A 1 189 ? -36.335 -19.504 -33.684 1.00 72.75 189 ALA A CA 1
ATOM 1446 C C . ALA A 1 189 ? -36.566 -19.533 -32.158 1.00 72.75 189 ALA A C 1
ATOM 1448 O O . ALA A 1 189 ? -37.014 -18.550 -31.580 1.00 72.75 189 ALA A O 1
ATOM 1449 N N . ASN A 1 190 ? -36.171 -20.617 -31.492 1.00 79.06 190 ASN A N 1
ATOM 1450 C CA . ASN A 1 190 ? -36.283 -20.788 -30.043 1.00 79.06 190 ASN A CA 1
ATOM 1451 C C . ASN A 1 190 ? -35.300 -19.874 -29.282 1.00 79.06 190 ASN A C 1
ATOM 1453 O O . ASN A 1 190 ? -35.587 -19.400 -28.188 1.00 79.06 190 ASN A O 1
ATOM 1457 N N . GLN A 1 191 ? -34.132 -19.585 -29.868 1.00 75.81 191 GLN A N 1
ATOM 1458 C CA . GLN A 1 191 ? -33.170 -18.632 -29.296 1.00 75.81 191 GLN A CA 1
ATOM 1459 C C . GLN A 1 191 ? -33.657 -17.187 -29.436 1.00 75.81 191 GLN A C 1
ATOM 1461 O O . GLN A 1 191 ? -33.457 -16.387 -28.530 1.00 75.81 191 GLN A O 1
ATOM 1466 N N . VAL A 1 192 ? -34.340 -16.866 -30.534 1.00 80.31 192 VAL A N 1
ATOM 1467 C CA . VAL A 1 192 ? -34.957 -15.554 -30.768 1.00 80.31 192 VAL A CA 1
ATOM 1468 C C . VAL A 1 192 ? -36.122 -15.278 -29.809 1.00 80.31 192 VAL A C 1
ATOM 1470 O O . VAL A 1 192 ? -36.327 -14.128 -29.421 1.00 80.31 192 VAL A O 1
ATOM 1473 N N . GLU A 1 193 ? -36.875 -16.303 -29.401 1.00 80.06 193 GLU A N 1
ATOM 1474 C CA . GLU A 1 193 ? -37.909 -16.160 -28.366 1.00 80.06 193 GLU A CA 1
ATOM 1475 C C . GLU A 1 193 ? -37.310 -15.859 -26.988 1.00 80.06 193 GLU A C 1
ATOM 1477 O O . GLU A 1 193 ? -37.815 -14.993 -26.276 1.00 80.06 193 GLU A O 1
ATOM 1482 N N . MET A 1 194 ? -36.202 -16.518 -26.632 1.00 80.56 194 MET A N 1
ATOM 1483 C CA . MET A 1 194 ? -35.497 -16.261 -25.370 1.00 80.56 194 MET A CA 1
ATOM 1484 C C . MET A 1 194 ? -34.728 -14.934 -25.377 1.00 80.56 194 MET A C 1
ATOM 1486 O O . MET A 1 194 ? -34.578 -14.303 -24.333 1.00 80.56 194 MET A O 1
ATOM 1490 N N . PHE A 1 195 ? -34.251 -14.503 -26.547 1.00 81.38 195 PHE A N 1
ATOM 1491 C CA . PHE A 1 195 ? -33.445 -13.298 -26.719 1.00 81.38 195 PHE A CA 1
ATOM 1492 C C . PHE A 1 195 ? -33.979 -12.463 -27.893 1.00 81.38 195 PHE A C 1
ATOM 1494 O O . PHE A 1 195 ? -33.483 -12.577 -29.019 1.00 81.38 195 PHE A O 1
ATOM 1501 N N . PRO A 1 196 ? -34.961 -11.574 -27.650 1.00 81.19 196 PRO A N 1
ATOM 1502 C CA . PRO A 1 196 ? -35.557 -10.733 -28.690 1.00 81.19 196 PRO A CA 1
ATOM 1503 C C . PRO A 1 196 ? -34.545 -9.847 -29.430 1.00 81.19 196 PRO A C 1
ATOM 1505 O O . PRO A 1 196 ? -34.763 -9.502 -30.590 1.00 81.19 196 PRO A O 1
ATOM 1508 N N . GLU A 1 197 ? -33.422 -9.514 -28.791 1.00 78.31 197 GLU A N 1
ATOM 1509 C CA . GLU A 1 197 ? -32.322 -8.738 -29.379 1.00 78.31 197 GLU A CA 1
ATOM 1510 C C . GLU A 1 197 ? -31.625 -9.471 -30.537 1.00 78.31 197 GLU A C 1
ATOM 1512 O O . GLU A 1 197 ? -31.100 -8.831 -31.450 1.00 78.31 197 GLU A O 1
ATOM 1517 N N . LEU A 1 198 ? -31.686 -10.810 -30.571 1.00 73.75 198 LEU A N 1
ATOM 1518 C CA . LEU A 1 198 ? -31.121 -11.602 -31.665 1.00 73.75 198 LEU A CA 1
ATOM 1519 C C . LEU A 1 198 ? -31.891 -11.434 -32.981 1.00 73.75 198 LEU A C 1
ATOM 1521 O O . LEU A 1 198 ? -31.329 -11.756 -34.023 1.00 73.75 198 LEU A O 1
ATOM 1525 N N . LYS A 1 199 ? -33.118 -10.884 -32.979 1.00 77.62 199 LYS A N 1
ATOM 1526 C CA . LYS A 1 199 ? -33.911 -10.652 -34.206 1.00 77.62 199 LYS A CA 1
ATOM 1527 C C . LYS A 1 199 ? -33.194 -9.777 -35.233 1.00 77.62 199 LYS A C 1
ATOM 1529 O O . LYS A 1 199 ? -33.367 -9.982 -36.428 1.00 77.62 199 LYS A O 1
ATOM 1534 N N . ASN A 1 200 ? -32.380 -8.832 -34.765 1.00 77.25 200 ASN A N 1
ATOM 1535 C CA . ASN A 1 200 ? -31.643 -7.902 -35.621 1.00 77.25 200 ASN A CA 1
ATOM 1536 C C . ASN A 1 200 ? -30.196 -8.351 -35.872 1.00 77.25 200 ASN A C 1
ATOM 1538 O O . ASN A 1 200 ? -29.428 -7.632 -36.512 1.00 77.25 200 ASN A O 1
ATOM 1542 N N . ALA A 1 201 ? -29.795 -9.518 -35.356 1.00 72.06 201 ALA A N 1
ATOM 1543 C CA . ALA A 1 201 ? -28.456 -10.032 -35.582 1.00 72.06 201 ALA A CA 1
ATOM 1544 C C . ALA A 1 201 ? -28.285 -10.414 -37.065 1.00 72.06 201 ALA A C 1
ATOM 1546 O O . ALA A 1 201 ? -29.198 -10.983 -37.666 1.00 72.06 201 ALA A O 1
ATOM 1547 N N . PRO A 1 202 ? -27.104 -10.191 -37.667 1.00 65.00 202 PRO A N 1
ATOM 1548 C CA . PRO A 1 202 ? -26.854 -10.485 -39.082 1.00 65.00 202 PRO A CA 1
ATOM 1549 C C . PRO A 1 202 ? -27.067 -11.965 -39.451 1.00 65.00 202 PRO A C 1
ATOM 1551 O O . PRO A 1 202 ? -27.349 -12.279 -40.606 1.00 65.00 202 PRO A O 1
ATOM 1554 N N . MET A 1 203 ? -27.002 -12.875 -38.472 1.00 62.31 203 MET A N 1
ATOM 1555 C CA . MET A 1 203 ? -27.350 -14.287 -38.659 1.00 62.31 203 MET A CA 1
ATOM 1556 C C . MET A 1 203 ? -28.841 -14.516 -38.966 1.00 62.31 203 MET A C 1
ATOM 1558 O O . MET A 1 203 ? -29.151 -15.435 -39.719 1.00 62.31 203 MET A O 1
ATOM 1562 N N . ALA A 1 204 ? -29.754 -13.683 -38.447 1.00 60.91 204 ALA A N 1
ATOM 1563 C CA . ALA A 1 204 ? -31.196 -13.780 -38.706 1.00 60.91 204 ALA A CA 1
ATOM 1564 C C . ALA A 1 204 ? -31.541 -13.506 -40.177 1.00 60.91 204 ALA A C 1
ATOM 1566 O O . ALA A 1 204 ? -32.457 -14.103 -40.735 1.00 60.91 204 ALA A O 1
ATOM 1567 N N . ALA A 1 205 ? -30.782 -12.608 -40.810 1.00 60.69 205 ALA A N 1
ATOM 1568 C CA . ALA A 1 205 ? -30.983 -12.159 -42.185 1.00 60.69 205 ALA A CA 1
ATOM 1569 C C . ALA A 1 205 ? -30.406 -13.127 -43.240 1.00 60.69 205 ALA A C 1
ATOM 1571 O O . ALA A 1 205 ? -30.308 -12.775 -44.413 1.00 60.69 205 ALA A O 1
ATOM 1572 N N . GLY A 1 206 ? -29.998 -14.338 -42.840 1.00 62.22 206 GLY A N 1
ATOM 1573 C CA . GLY A 1 206 ? -29.524 -15.370 -43.766 1.00 62.22 206 GLY A CA 1
ATOM 1574 C C . GLY A 1 206 ? -28.128 -15.122 -44.351 1.00 62.22 206 GLY A C 1
ATOM 1575 O O . GLY A 1 206 ? -27.721 -15.844 -45.255 1.00 62.22 206 GLY A O 1
ATOM 1576 N N . LEU A 1 207 ? -27.355 -14.163 -43.824 1.00 61.94 207 LEU A N 1
ATOM 1577 C CA . LEU A 1 207 ? -25.968 -13.895 -44.244 1.00 61.94 207 LEU A CA 1
ATOM 1578 C C . LEU A 1 207 ? -24.956 -14.893 -43.645 1.00 61.94 207 LEU A C 1
ATOM 1580 O O . LEU A 1 207 ? -23.837 -14.531 -43.276 1.00 61.94 207 LEU A O 1
ATOM 1584 N N . ALA A 1 208 ? -25.335 -16.166 -43.542 1.00 54.12 208 ALA A N 1
ATOM 1585 C CA . ALA A 1 208 ? -24.426 -17.226 -43.136 1.00 54.12 208 ALA A CA 1
ATOM 1586 C C . ALA A 1 208 ? -23.383 -17.447 -44.248 1.00 54.12 208 ALA A C 1
ATOM 1588 O O . ALA A 1 208 ? -23.679 -18.042 -45.279 1.00 54.12 208 ALA A O 1
ATOM 1589 N N . GLY A 1 209 ? -22.165 -16.933 -44.053 1.00 59.97 209 GLY A N 1
ATOM 1590 C CA . GLY A 1 209 ? -21.034 -17.149 -44.968 1.00 59.97 209 GLY A CA 1
ATOM 1591 C C . GLY A 1 209 ? -20.652 -15.965 -45.860 1.00 59.97 209 GLY A C 1
ATOM 1592 O O . GLY A 1 209 ? -19.737 -16.096 -46.671 1.00 59.97 209 GLY A O 1
ATOM 1593 N N . ALA A 1 210 ? -21.274 -14.792 -45.705 1.00 59.06 210 ALA A N 1
ATOM 1594 C CA . ALA A 1 210 ? -20.730 -13.583 -46.315 1.00 59.06 210 ALA A CA 1
ATOM 1595 C C . ALA A 1 210 ? -19.457 -13.170 -45.554 1.00 59.06 210 ALA A C 1
ATOM 1597 O O . ALA A 1 210 ? -19.506 -12.922 -44.349 1.00 59.06 210 ALA A O 1
ATOM 1598 N N . ASN A 1 211 ? -18.316 -13.087 -46.247 1.00 59.34 211 ASN A N 1
ATOM 1599 C CA . ASN A 1 211 ? -17.092 -12.473 -45.727 1.00 59.34 211 ASN A CA 1
ATOM 1600 C C . ASN A 1 211 ? -17.351 -10.977 -45.488 1.00 59.34 211 ASN A C 1
ATOM 1602 O O . ASN A 1 211 ? -17.055 -1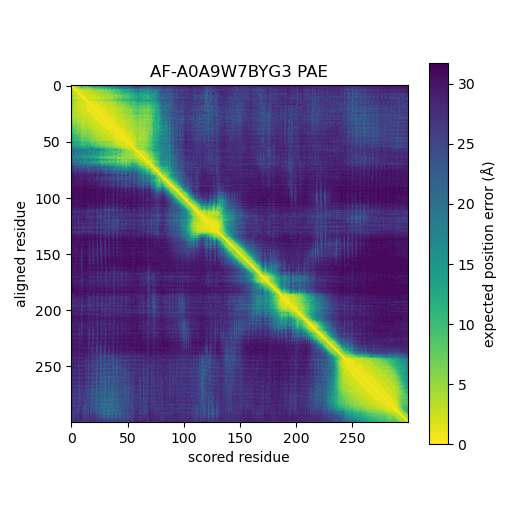0.133 -46.336 1.00 59.34 211 ASN A O 1
ATOM 1606 N N . ILE A 1 212 ? -17.942 -10.641 -44.341 1.00 58.97 212 ILE A N 1
ATOM 1607 C CA . ILE A 1 212 ? -18.132 -9.262 -43.902 1.00 58.97 212 ILE A CA 1
ATOM 1608 C C . ILE A 1 212 ? -16.750 -8.747 -43.498 1.00 58.97 212 ILE A C 1
ATOM 1610 O O . ILE A 1 212 ? -16.316 -8.864 -42.354 1.00 58.97 212 ILE A O 1
ATOM 1614 N N . SER A 1 213 ? -16.024 -8.199 -44.472 1.00 57.62 213 SER A N 1
ATOM 1615 C CA . SER A 1 213 ? -14.839 -7.389 -44.216 1.00 57.62 213 SER A CA 1
ATOM 1616 C C . SER A 1 213 ? -15.301 -6.116 -43.512 1.00 57.62 213 SER A C 1
ATOM 1618 O O . SER A 1 213 ? -15.699 -5.138 -44.147 1.00 57.62 213 SER A O 1
ATOM 1620 N N . VAL A 1 214 ? -15.307 -6.142 -42.179 1.00 62.56 214 VAL A N 1
ATOM 1621 C CA . VAL A 1 214 ? -15.530 -4.949 -41.363 1.00 62.56 214 VAL A CA 1
ATOM 1622 C C . VAL A 1 214 ? -14.332 -4.031 -41.590 1.00 62.56 214 VAL A C 1
ATOM 1624 O O . VAL A 1 214 ? -13.276 -4.191 -40.978 1.00 62.56 214 VAL A O 1
ATOM 1627 N N . ARG A 1 215 ? -14.468 -3.072 -42.512 1.00 59.97 215 ARG A N 1
ATOM 1628 C CA . ARG A 1 215 ? -13.501 -1.984 -42.658 1.00 59.97 215 ARG A CA 1
ATOM 1629 C C . ARG A 1 215 ? -13.632 -1.076 -41.441 1.00 59.97 215 ARG A C 1
ATOM 1631 O O . ARG A 1 215 ? -14.428 -0.142 -41.435 1.00 59.97 215 ARG A O 1
ATOM 1638 N N . PHE A 1 216 ? -12.851 -1.363 -40.405 1.00 57.12 216 PHE A N 1
ATOM 1639 C CA . PHE A 1 216 ? -12.624 -0.421 -39.319 1.00 57.12 216 PHE A CA 1
ATOM 1640 C C . PHE A 1 216 ? -11.923 0.807 -39.902 1.00 57.12 216 PHE A C 1
ATOM 1642 O O . PHE A 1 216 ? -10.717 0.796 -40.140 1.00 57.12 216 PHE A O 1
ATOM 1649 N N . ASN A 1 217 ? -12.684 1.871 -40.145 1.00 67.00 217 ASN A N 1
ATOM 1650 C CA . ASN A 1 217 ? -12.111 3.201 -40.258 1.00 67.00 217 ASN A CA 1
ATOM 1651 C C . ASN A 1 217 ? -11.837 3.670 -38.824 1.00 67.00 217 ASN A C 1
ATOM 1653 O O . ASN A 1 217 ? -12.794 3.969 -38.108 1.00 67.00 217 ASN A O 1
ATOM 1657 N N . PRO A 1 218 ? -10.574 3.699 -38.355 1.00 68.81 218 PRO A N 1
ATOM 1658 C CA . PRO A 1 218 ? -10.286 4.233 -37.034 1.00 68.81 218 PRO A CA 1
ATOM 1659 C C . PRO A 1 218 ? -10.756 5.689 -37.013 1.00 68.81 218 PRO A C 1
ATOM 1661 O O . PRO A 1 218 ? -10.324 6.489 -37.846 1.00 68.81 218 PRO A O 1
ATOM 1664 N N . LEU A 1 219 ? -11.629 6.022 -36.062 1.00 56.72 219 LEU A N 1
ATOM 1665 C CA . LEU A 1 219 ? -12.279 7.329 -35.866 1.00 56.72 219 LEU A CA 1
ATOM 1666 C C . LEU A 1 219 ? -11.304 8.508 -35.604 1.00 56.72 219 LEU A C 1
ATOM 1668 O O . LEU A 1 219 ? -11.716 9.558 -35.135 1.00 56.72 219 LEU A O 1
ATOM 1672 N N . GLY A 1 220 ? -10.010 8.368 -35.914 1.00 54.62 220 GLY A N 1
ATOM 1673 C CA . GLY A 1 220 ? -8.960 9.358 -35.653 1.00 54.62 220 GLY A CA 1
ATOM 1674 C C . GLY A 1 220 ? -8.109 9.770 -36.861 1.00 54.62 220 GLY A C 1
ATOM 1675 O O . GLY A 1 220 ? -7.082 10.420 -36.662 1.00 54.62 220 GLY A O 1
ATOM 1676 N N . LYS A 1 221 ? -8.464 9.391 -38.103 1.00 56.69 221 LYS A N 1
ATOM 1677 C CA . LYS A 1 221 ? -7.709 9.812 -39.309 1.00 56.69 221 LYS A CA 1
ATOM 1678 C C . LYS A 1 221 ? -8.260 11.063 -40.005 1.00 56.69 221 LYS A C 1
ATOM 1680 O O . LYS A 1 221 ? -7.481 11.762 -40.641 1.00 56.69 221 LYS A O 1
ATOM 1685 N N . SER A 1 222 ? -9.542 11.400 -39.853 1.00 56.22 222 SER A N 1
ATOM 1686 C CA . SER A 1 222 ? -10.119 12.621 -40.449 1.00 56.22 222 SER A CA 1
ATOM 1687 C C . SER A 1 222 ? -9.810 13.905 -39.667 1.00 56.22 222 SER A C 1
ATOM 1689 O O . SER A 1 222 ? -9.985 14.992 -40.203 1.00 56.22 222 SER A O 1
ATOM 1691 N N . LEU A 1 223 ? -9.295 13.804 -38.436 1.00 54.19 223 LEU A N 1
ATOM 1692 C CA . LEU A 1 223 ? -8.947 14.955 -37.586 1.00 54.19 223 LEU A CA 1
ATOM 1693 C C . LEU A 1 223 ? -7.511 15.485 -37.780 1.00 54.19 223 LEU A C 1
ATOM 1695 O O . LEU A 1 223 ? -7.127 16.434 -37.110 1.00 54.19 223 LEU A O 1
ATOM 1699 N N . ARG A 1 224 ? -6.710 14.914 -38.695 1.00 53.59 224 ARG A N 1
ATOM 1700 C CA . ARG A 1 224 ? -5.305 15.329 -38.930 1.00 53.59 224 ARG A CA 1
ATOM 1701 C C . ARG A 1 224 ? -5.033 15.969 -40.295 1.00 53.59 224 ARG A C 1
ATOM 1703 O O . ARG A 1 224 ? -3.888 16.002 -40.724 1.00 53.59 224 ARG A O 1
ATOM 1710 N N . GLN A 1 225 ? -6.056 16.462 -40.993 1.00 53.97 225 GLN A N 1
ATOM 1711 C CA . GLN A 1 225 ? -5.869 17.207 -42.252 1.00 53.97 225 GLN A CA 1
ATOM 1712 C C . GLN A 1 225 ? -6.102 18.724 -42.113 1.00 53.97 225 GLN A C 1
ATOM 1714 O O . GLN A 1 225 ? -6.149 19.422 -43.117 1.00 53.97 225 GLN A O 1
ATOM 1719 N N . GLY A 1 226 ? -6.224 19.250 -40.886 1.00 47.84 226 GLY A N 1
ATOM 1720 C CA . GLY A 1 226 ? -6.536 20.667 -40.638 1.00 47.84 226 GLY A CA 1
ATOM 1721 C C . GLY A 1 226 ? -5.382 21.571 -40.184 1.00 47.84 226 GLY A C 1
ATOM 1722 O O . GLY A 1 226 ? -5.583 22.777 -40.109 1.00 47.84 226 GLY A O 1
ATOM 1723 N N . CYS A 1 227 ? -4.191 21.046 -39.881 1.00 44.16 227 CYS A N 1
ATOM 1724 C CA . CYS A 1 227 ? -3.079 21.856 -39.363 1.00 44.16 227 CYS A CA 1
ATOM 1725 C C . CYS A 1 227 ? -1.762 21.493 -40.059 1.00 44.16 227 CYS A C 1
ATOM 1727 O O . CYS A 1 227 ? -0.902 20.834 -39.486 1.00 44.16 227 CYS A O 1
ATOM 1729 N N . SER A 1 228 ? -1.616 21.906 -41.316 1.00 44.19 228 SER A N 1
ATOM 1730 C CA . SER A 1 228 ? -0.319 22.000 -41.990 1.00 44.19 228 SER A CA 1
ATOM 1731 C C . SER A 1 228 ? -0.037 23.473 -42.276 1.00 44.19 228 SER A C 1
ATOM 1733 O O . SER A 1 228 ? -0.474 24.015 -43.290 1.00 44.19 228 SER A O 1
ATOM 1735 N N . GLY A 1 229 ? 0.652 24.119 -41.343 1.00 46.75 229 GLY A N 1
ATOM 1736 C CA . GLY A 1 229 ? 1.144 25.484 -41.472 1.00 46.75 229 GLY A CA 1
ATOM 1737 C C . GLY A 1 229 ? 1.939 25.842 -40.226 1.00 46.75 229 GLY A C 1
ATOM 1738 O O . GLY A 1 229 ? 1.339 26.114 -39.192 1.00 46.75 229 GLY A O 1
ATOM 1739 N N . GLY A 1 230 ? 3.267 25.789 -40.319 1.00 40.12 230 GLY A N 1
ATOM 1740 C CA . GLY A 1 230 ? 4.156 26.194 -39.230 1.00 40.12 230 GLY A CA 1
ATOM 1741 C C . GLY A 1 230 ? 5.479 25.441 -39.223 1.00 40.12 230 GLY A C 1
ATOM 1742 O O . GLY A 1 230 ? 5.618 24.474 -38.492 1.00 40.12 230 GLY A O 1
ATOM 1743 N N . GLU A 1 231 ? 6.365 25.887 -40.109 1.00 42.81 231 GLU A N 1
ATOM 1744 C CA . GLU A 1 231 ? 7.812 26.076 -39.942 1.00 42.81 231 GLU A CA 1
ATOM 1745 C C . GLU A 1 231 ? 8.696 25.010 -39.271 1.00 42.81 231 GLU A C 1
ATOM 1747 O O . GLU A 1 231 ? 8.500 24.529 -38.159 1.00 42.81 231 GLU A O 1
ATOM 1752 N N . GLU A 1 232 ? 9.766 24.737 -40.010 1.00 51.53 232 GLU A N 1
ATOM 1753 C CA . GLU A 1 232 ? 10.973 24.021 -39.645 1.00 51.53 232 GLU A CA 1
ATOM 1754 C C . GLU A 1 232 ? 11.617 24.620 -38.384 1.00 51.53 232 GLU A C 1
ATOM 1756 O O . GLU A 1 232 ? 11.900 25.815 -38.309 1.00 51.53 232 GLU A O 1
ATOM 1761 N N . GLY A 1 233 ? 11.890 23.758 -37.408 1.00 40.44 233 GLY A N 1
ATOM 1762 C CA . GLY A 1 233 ? 12.680 24.073 -36.226 1.00 40.44 233 GLY A CA 1
ATOM 1763 C C . GLY A 1 233 ? 13.455 22.839 -35.794 1.00 40.44 233 GLY A C 1
ATOM 1764 O O . GLY A 1 233 ? 12.993 22.067 -34.958 1.00 40.44 233 GLY A O 1
ATOM 1765 N N . GLU A 1 234 ? 14.630 22.637 -36.391 1.00 49.84 234 GLU A N 1
ATOM 1766 C CA . GLU A 1 234 ? 15.676 21.786 -35.827 1.00 49.84 234 GLU A CA 1
ATOM 1767 C C . GLU A 1 234 ? 16.055 22.329 -34.439 1.00 49.84 234 GLU A C 1
ATOM 1769 O O . GLU A 1 234 ? 16.655 23.395 -34.315 1.00 49.84 234 GLU A O 1
ATOM 1774 N N . GLY A 1 235 ? 15.691 21.599 -33.386 1.00 44.16 235 GLY A N 1
ATOM 1775 C CA . GLY A 1 235 ? 16.085 21.879 -32.009 1.00 44.16 235 GLY A CA 1
ATOM 1776 C C . GLY A 1 235 ? 16.589 20.602 -31.354 1.00 44.16 235 GLY A C 1
ATOM 1777 O O . GLY A 1 235 ? 15.799 19.763 -30.936 1.00 44.16 235 GLY A O 1
ATOM 1778 N N . GLY A 1 236 ? 17.910 20.433 -31.309 1.00 46.81 236 GLY A N 1
ATOM 1779 C CA . GLY A 1 236 ? 18.553 19.353 -30.568 1.00 46.81 236 GLY A CA 1
ATOM 1780 C C . GLY A 1 236 ? 18.421 19.564 -29.059 1.00 46.81 236 GLY A C 1
ATOM 1781 O O . GLY A 1 236 ? 18.922 20.549 -28.525 1.00 46.81 236 GLY A O 1
ATOM 1782 N N . GLU A 1 237 ? 17.790 18.620 -28.364 1.00 44.34 237 GLU A N 1
ATOM 1783 C CA . GLU A 1 237 ? 17.778 18.550 -26.899 1.00 44.34 237 GLU A CA 1
ATOM 1784 C C . GLU A 1 237 ? 18.956 17.701 -26.390 1.00 44.34 237 GLU A C 1
ATOM 1786 O O . GLU A 1 237 ? 18.798 16.608 -25.853 1.00 44.34 237 GLU A O 1
ATOM 1791 N N . GLU A 1 238 ? 20.176 18.217 -26.554 1.00 50.50 238 GLU A N 1
ATOM 1792 C CA . GLU A 1 238 ? 21.303 17.864 -25.682 1.00 50.50 238 GLU A CA 1
ATOM 1793 C C . GLU A 1 238 ? 21.340 18.882 -24.534 1.00 50.50 238 GLU A C 1
ATOM 1795 O O . GLU A 1 238 ? 22.030 19.898 -24.590 1.00 50.50 238 GLU A O 1
ATOM 1800 N N . GLY A 1 239 ? 20.538 18.643 -23.493 1.00 44.53 239 GLY A N 1
ATOM 1801 C CA . GLY A 1 239 ? 20.378 19.572 -22.374 1.00 44.53 239 GLY A CA 1
ATOM 1802 C C . GLY A 1 239 ? 20.185 18.888 -21.022 1.00 44.53 239 GLY A C 1
ATOM 1803 O O . GLY A 1 239 ? 19.063 18.750 -20.553 1.00 44.53 239 GLY A O 1
ATOM 1804 N N . GLY A 1 240 ? 21.296 18.555 -20.354 1.00 49.19 240 GLY A N 1
ATOM 1805 C CA . GLY A 1 240 ? 21.449 18.863 -18.924 1.00 49.19 240 GLY A CA 1
ATOM 1806 C C . GLY A 1 240 ? 21.149 17.785 -17.870 1.00 49.19 240 GLY A C 1
ATOM 1807 O O . GLY A 1 240 ? 20.308 18.007 -17.000 1.00 49.19 240 GLY A O 1
ATOM 1808 N N . GLU A 1 241 ? 21.951 16.712 -17.790 1.00 56.84 241 GLU A N 1
ATOM 1809 C CA . GLU A 1 241 ? 22.042 15.871 -16.568 1.00 56.84 241 GLU A CA 1
ATOM 1810 C C . GLU A 1 241 ? 22.316 16.706 -15.288 1.00 56.84 241 GLU A C 1
ATOM 1812 O O . GLU A 1 241 ? 21.926 16.331 -14.177 1.00 56.84 241 GLU A O 1
ATOM 1817 N N . GLU A 1 242 ? 22.940 17.883 -15.422 1.00 58.31 242 GLU A N 1
ATOM 1818 C CA . GLU A 1 242 ? 23.234 18.788 -14.303 1.00 58.31 242 GLU A CA 1
ATOM 1819 C C . GLU A 1 242 ? 21.985 19.403 -13.643 1.00 58.31 242 GLU A C 1
ATOM 1821 O O . GLU A 1 242 ? 22.019 19.761 -12.457 1.00 58.31 242 GLU A O 1
ATOM 1826 N N . ASP A 1 243 ? 20.866 19.518 -14.362 1.00 71.12 243 ASP A N 1
ATOM 1827 C CA . ASP A 1 243 ? 19.650 20.141 -13.831 1.00 71.12 243 ASP A CA 1
ATOM 1828 C C . ASP A 1 243 ? 18.756 19.147 -13.078 1.00 71.12 243 ASP A C 1
ATOM 1830 O O . ASP A 1 243 ? 18.099 19.518 -12.092 1.00 71.12 243 ASP A O 1
ATOM 1834 N N . GLU A 1 244 ? 18.829 17.857 -13.413 1.00 73.88 244 GLU A N 1
ATOM 1835 C CA . GLU A 1 244 ? 18.222 16.798 -12.604 1.00 73.88 244 GLU A CA 1
ATOM 1836 C C . GLU A 1 244 ? 18.892 16.668 -11.230 1.00 73.88 244 GLU A C 1
ATOM 1838 O O . GLU A 1 244 ? 18.212 16.544 -10.202 1.00 73.88 244 GLU A O 1
ATOM 1843 N N . GLU A 1 245 ? 20.222 16.782 -11.158 1.00 83.62 245 GLU A N 1
ATOM 1844 C CA . GLU A 1 245 ? 20.942 16.672 -9.887 1.00 83.62 245 GLU A CA 1
ATOM 1845 C C . GLU A 1 245 ? 20.581 17.826 -8.929 1.00 83.62 245 GLU A C 1
ATOM 1847 O O . GLU A 1 245 ? 20.391 17.624 -7.719 1.00 83.62 245 GLU A O 1
ATOM 1852 N N . LYS A 1 246 ? 20.407 19.045 -9.460 1.00 83.94 246 LYS A N 1
ATOM 1853 C CA . LYS A 1 246 ? 19.942 20.212 -8.689 1.00 83.94 246 LYS A CA 1
ATOM 1854 C C . LYS A 1 246 ? 18.512 20.011 -8.179 1.00 83.94 246 LYS A C 1
ATOM 1856 O O . LYS A 1 246 ? 18.236 20.308 -7.007 1.00 83.94 246 LYS A O 1
ATOM 1861 N N . ARG A 1 247 ? 17.616 19.454 -9.004 1.00 81.94 247 ARG A N 1
ATOM 1862 C CA . ARG A 1 247 ? 16.237 19.105 -8.610 1.00 81.94 247 ARG A CA 1
ATOM 1863 C C . ARG A 1 247 ? 16.218 18.064 -7.489 1.00 81.94 247 ARG A C 1
ATOM 1865 O O . ARG A 1 247 ? 15.559 18.277 -6.465 1.00 81.94 247 ARG A O 1
ATOM 1872 N N . LEU A 1 248 ? 17.025 17.009 -7.597 1.00 85.88 248 LEU A N 1
ATOM 1873 C CA . LEU A 1 248 ? 17.156 15.977 -6.564 1.00 85.88 248 LEU A CA 1
ATOM 1874 C C . LEU A 1 248 ? 17.744 16.525 -5.255 1.00 85.88 248 LEU A C 1
ATOM 1876 O O . LEU A 1 248 ? 17.257 16.193 -4.169 1.00 85.88 248 LEU A O 1
ATOM 1880 N N . LYS A 1 249 ? 18.751 17.406 -5.318 1.00 92.75 249 LYS A N 1
ATOM 1881 C CA . LYS A 1 249 ? 19.307 18.087 -4.132 1.00 92.75 249 LYS A CA 1
ATOM 1882 C C . LYS A 1 249 ? 18.251 18.949 -3.431 1.00 92.75 249 LYS A C 1
ATOM 1884 O O . LYS A 1 249 ? 18.167 18.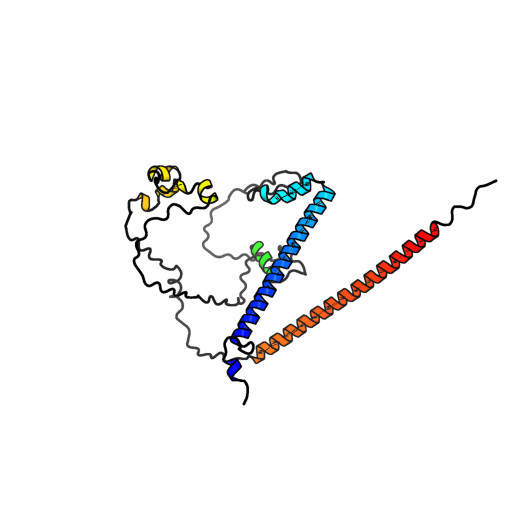931 -2.198 1.00 92.75 249 LYS A O 1
ATOM 1889 N N . LYS A 1 250 ? 17.412 19.667 -4.185 1.00 92.38 250 LYS A N 1
ATOM 1890 C CA . LYS A 1 250 ? 16.310 20.479 -3.636 1.00 92.38 250 LYS A CA 1
ATOM 1891 C C . LYS A 1 250 ? 15.242 19.603 -2.972 1.00 92.38 250 LYS A C 1
ATOM 1893 O O . LYS A 1 250 ? 14.854 19.883 -1.835 1.00 92.38 250 LYS A O 1
ATOM 1898 N N . ALA A 1 251 ? 14.850 18.503 -3.616 1.00 89.94 251 ALA A N 1
ATOM 1899 C CA . ALA A 1 251 ? 13.894 17.539 -3.071 1.00 89.94 251 ALA A CA 1
ATOM 1900 C C . ALA A 1 251 ? 14.398 16.890 -1.768 1.00 89.94 251 ALA A C 1
ATOM 1902 O O . ALA A 1 251 ? 13.676 16.849 -0.769 1.00 89.94 251 ALA A O 1
ATOM 1903 N N . LYS A 1 252 ? 15.671 16.469 -1.721 1.00 95.12 252 LYS A N 1
ATOM 1904 C CA . LYS A 1 252 ? 16.295 15.905 -0.509 1.00 95.12 252 LYS A CA 1
ATOM 1905 C C . LYS A 1 252 ? 16.283 16.895 0.661 1.00 95.12 252 LYS A C 1
ATOM 1907 O O . LYS A 1 252 ? 15.893 16.521 1.768 1.00 95.12 252 LYS A O 1
ATOM 1912 N N . LYS A 1 253 ? 16.632 18.166 0.419 1.00 94.94 253 LYS A N 1
ATOM 1913 C CA . LYS A 1 253 ? 16.582 19.228 1.444 1.00 94.94 253 LYS A CA 1
ATOM 1914 C C . LYS A 1 253 ? 15.164 19.451 1.978 1.00 94.94 253 LYS A C 1
ATOM 1916 O O . LYS A 1 253 ? 14.981 19.643 3.182 1.00 94.94 253 LYS A O 1
ATOM 1921 N N . PHE A 1 254 ? 14.156 19.408 1.108 1.00 91.94 254 PHE A N 1
ATOM 1922 C CA . PHE A 1 254 ? 12.758 19.539 1.518 1.00 91.94 254 PHE A CA 1
ATOM 1923 C C . PHE A 1 254 ? 12.311 18.364 2.399 1.00 91.94 254 PHE A C 1
ATOM 1925 O O . PHE A 1 254 ? 11.761 18.576 3.484 1.00 91.94 254 PHE A O 1
ATOM 1932 N N . LEU A 1 255 ? 12.633 17.134 1.992 1.00 90.06 255 LEU A N 1
ATOM 1933 C CA . LEU A 1 255 ? 12.304 15.923 2.743 1.00 90.06 255 LEU A CA 1
ATOM 1934 C C . LEU A 1 255 ? 12.968 15.909 4.132 1.00 90.06 255 LEU A C 1
ATOM 1936 O O . LEU A 1 255 ? 12.345 15.550 5.133 1.00 90.06 255 LEU A O 1
ATOM 1940 N N . GLU A 1 256 ? 14.224 16.351 4.227 1.00 95.00 256 GLU A N 1
ATOM 1941 C CA . GLU A 1 256 ? 14.941 16.467 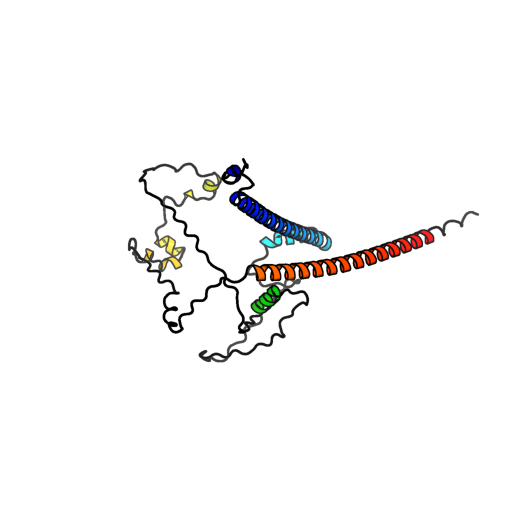5.500 1.00 95.00 256 GLU A CA 1
ATOM 1942 C C . GLU A 1 256 ? 14.299 17.513 6.428 1.00 95.00 256 GLU A C 1
ATOM 1944 O O . GLU A 1 256 ? 14.161 17.291 7.637 1.00 95.00 256 GLU A O 1
ATOM 1949 N N . LYS A 1 257 ? 13.840 18.641 5.869 1.00 95.12 257 LYS A N 1
ATOM 1950 C CA . LYS A 1 257 ? 13.117 19.680 6.615 1.00 95.12 257 LYS A CA 1
ATOM 1951 C C . LYS A 1 257 ? 11.801 19.143 7.186 1.00 95.12 257 LYS A C 1
ATOM 1953 O O . LYS A 1 257 ? 11.497 19.437 8.345 1.00 95.12 257 LYS A O 1
ATOM 1958 N N . GLN A 1 258 ? 11.066 18.327 6.426 1.00 93.00 258 GLN A N 1
ATOM 1959 C CA . GLN A 1 258 ? 9.850 17.655 6.902 1.00 93.00 258 GLN A CA 1
ATOM 1960 C C . GLN A 1 258 ? 10.157 16.673 8.041 1.00 93.00 258 GLN A C 1
ATOM 1962 O O . GLN A 1 258 ? 9.580 16.785 9.124 1.00 93.00 258 GLN A O 1
ATOM 1967 N N . LYS A 1 259 ? 11.167 15.806 7.878 1.00 95.69 259 LYS A N 1
ATOM 1968 C CA . LYS A 1 259 ? 11.601 14.872 8.936 1.00 95.69 259 LYS A CA 1
ATOM 1969 C C . LYS A 1 259 ? 11.995 15.589 10.233 1.00 95.69 259 LYS A C 1
ATOM 1971 O O . LYS A 1 259 ? 11.635 15.142 11.321 1.00 95.69 259 LYS A O 1
ATOM 1976 N N . LYS A 1 260 ? 12.690 16.732 10.150 1.00 96.50 260 LYS A N 1
ATOM 1977 C CA . LYS A 1 260 ? 13.046 17.545 11.331 1.00 96.50 260 LYS A CA 1
ATOM 1978 C C . LYS A 1 260 ? 11.819 18.149 12.024 1.00 96.50 260 LYS A C 1
ATOM 1980 O O . LYS A 1 260 ? 11.817 18.245 13.254 1.00 96.50 260 LYS A O 1
ATOM 1985 N N . LYS A 1 261 ? 10.791 18.564 11.274 1.00 94.25 261 LYS A N 1
ATOM 1986 C CA . LYS A 1 261 ? 9.527 19.065 11.843 1.00 94.25 261 LYS A CA 1
ATOM 1987 C C . LYS A 1 261 ? 8.775 17.952 12.577 1.00 94.25 261 LYS A C 1
ATOM 1989 O O . LYS A 1 261 ? 8.426 18.148 13.741 1.00 94.25 261 LYS A O 1
ATOM 1994 N N . GLU A 1 262 ? 8.624 16.787 11.954 1.00 94.69 262 GLU A N 1
ATOM 1995 C CA . GLU A 1 262 ? 7.971 15.618 12.559 1.00 94.69 262 GLU A CA 1
ATOM 1996 C C . GLU A 1 262 ? 8.703 15.141 13.819 1.00 94.69 262 GLU A C 1
ATOM 1998 O O . GLU A 1 262 ? 8.102 14.976 14.881 1.00 94.69 262 GLU A O 1
ATOM 2003 N N . LEU A 1 263 ? 10.037 15.073 13.782 1.00 96.12 263 LEU A N 1
ATOM 2004 C CA . LEU A 1 263 ? 10.828 14.710 14.959 1.00 96.12 263 LEU A CA 1
ATOM 2005 C C . LEU A 1 263 ? 10.654 15.708 16.120 1.00 96.12 263 LEU A C 1
ATOM 2007 O O . LEU A 1 263 ? 10.632 15.312 17.289 1.00 96.12 263 LEU A O 1
ATOM 2011 N N . LYS A 1 264 ? 10.514 17.010 15.829 1.00 96.56 264 LYS A N 1
ATOM 2012 C CA . LYS A 1 264 ? 10.218 18.028 16.852 1.00 96.56 264 LYS A CA 1
ATOM 2013 C C . LYS A 1 264 ? 8.815 17.854 17.442 1.00 96.56 264 LYS A C 1
ATOM 2015 O O . LYS A 1 264 ? 8.674 18.016 18.656 1.00 96.56 264 LYS A O 1
ATOM 2020 N N . LYS A 1 265 ? 7.802 17.522 16.631 1.00 95.88 265 LYS A N 1
ATOM 2021 C CA . LYS A 1 265 ? 6.440 17.219 17.111 1.00 95.88 265 LYS A CA 1
ATOM 2022 C C . LYS A 1 265 ? 6.455 16.008 18.048 1.00 95.88 265 LYS A C 1
ATOM 2024 O O . LYS A 1 265 ? 6.029 16.127 19.195 1.00 95.88 265 LYS A O 1
ATOM 2029 N N . LEU A 1 266 ? 7.099 14.920 17.629 1.00 94.69 266 LEU A N 1
ATOM 2030 C CA . LEU A 1 266 ? 7.183 13.668 18.386 1.00 94.69 266 LEU A CA 1
ATOM 2031 C C . LEU A 1 266 ? 7.941 13.837 19.718 1.00 94.69 266 LEU A C 1
ATOM 2033 O O . LEU A 1 266 ? 7.535 13.316 20.757 1.00 94.69 266 LEU A O 1
ATOM 2037 N N . LYS A 1 267 ? 9.008 14.653 19.747 1.00 97.25 267 LYS A N 1
ATOM 2038 C CA . LYS A 1 267 ? 9.693 15.025 21.004 1.00 97.25 267 LYS A CA 1
ATOM 2039 C C . LYS A 1 267 ? 8.799 15.843 21.946 1.00 97.25 267 LYS A C 1
ATOM 2041 O O . LYS A 1 267 ? 8.845 15.630 23.160 1.00 97.25 267 LYS A O 1
ATOM 2046 N N . LYS A 1 268 ? 7.997 16.778 21.419 1.00 97.19 268 LYS A N 1
ATOM 2047 C CA . LYS A 1 268 ? 7.039 17.560 22.224 1.00 97.19 268 LYS A CA 1
ATOM 2048 C C . LYS A 1 268 ? 5.945 16.662 22.804 1.00 97.19 268 LYS A C 1
ATOM 2050 O O . LYS A 1 268 ? 5.618 16.809 23.980 1.00 97.19 268 LYS A O 1
ATOM 2055 N N . GLU A 1 269 ? 5.432 15.726 22.017 1.00 96.88 269 GLU A N 1
ATOM 2056 C CA . GLU A 1 269 ? 4.414 14.765 22.436 1.00 96.88 269 GLU A CA 1
ATOM 2057 C C . GLU A 1 269 ? 4.925 13.829 23.535 1.00 96.88 269 GLU A C 1
ATOM 2059 O O . GLU A 1 269 ? 4.346 13.804 24.619 1.00 96.88 269 GLU A O 1
ATOM 2064 N N . LYS A 1 270 ? 6.099 13.206 23.353 1.00 96.75 270 LYS A N 1
ATOM 2065 C CA . LYS A 1 270 ? 6.747 12.395 24.403 1.00 96.75 270 LYS A CA 1
ATOM 2066 C C . LYS A 1 270 ? 6.970 13.176 25.702 1.00 96.75 270 LYS A C 1
ATOM 2068 O O . LYS A 1 270 ? 6.840 12.628 26.796 1.00 96.75 270 LYS A O 1
ATOM 2073 N N . LYS A 1 271 ? 7.296 14.474 25.620 1.00 97.50 271 LYS A N 1
ATOM 2074 C CA . LYS A 1 271 ? 7.433 15.337 26.809 1.00 97.50 271 LYS A CA 1
ATOM 2075 C C . LYS A 1 271 ? 6.081 15.592 27.488 1.00 97.50 271 LYS A C 1
ATOM 2077 O O . LYS A 1 271 ? 6.028 15.599 28.718 1.00 97.50 271 LYS A O 1
ATOM 2082 N N . LYS A 1 272 ? 5.004 15.796 26.720 1.00 97.06 272 LYS A N 1
ATOM 2083 C CA . LYS A 1 272 ? 3.636 15.930 27.250 1.00 97.06 272 LYS A CA 1
ATOM 2084 C C . LYS A 1 272 ? 3.170 14.629 27.909 1.00 97.06 272 LYS A C 1
ATOM 2086 O O . LYS A 1 272 ? 2.664 14.679 29.025 1.00 97.06 272 LYS A O 1
ATOM 2091 N N . GLU A 1 273 ? 3.411 13.483 27.280 1.00 97.19 273 GLU A N 1
ATOM 2092 C CA . GLU A 1 273 ? 3.053 12.166 27.813 1.00 97.19 273 GLU A CA 1
ATOM 2093 C C . GLU A 1 273 ? 3.784 11.866 29.131 1.00 97.19 273 GLU A C 1
ATOM 2095 O O . GLU A 1 273 ? 3.149 11.529 30.128 1.00 97.19 273 GLU A O 1
ATOM 2100 N N . LYS A 1 274 ? 5.105 12.102 29.198 1.00 97.31 274 LYS A N 1
ATOM 2101 C CA . LYS A 1 274 ? 5.873 11.966 30.450 1.00 97.31 274 LYS A CA 1
ATOM 2102 C C . LYS A 1 274 ? 5.323 12.852 31.575 1.00 97.31 274 LYS A C 1
ATOM 2104 O O . LYS A 1 274 ? 5.276 12.414 32.724 1.00 97.31 274 LYS A O 1
ATOM 2109 N N . LYS A 1 275 ? 4.888 14.081 31.265 1.00 97.44 275 LYS A N 1
ATOM 2110 C CA . LYS A 1 275 ? 4.241 14.970 32.246 1.00 97.44 275 LYS A CA 1
ATOM 2111 C C . LYS A 1 275 ? 2.886 14.426 32.711 1.00 97.44 275 LYS A C 1
ATOM 2113 O O . LYS A 1 275 ? 2.631 14.455 33.912 1.00 97.44 275 LYS A O 1
ATOM 2118 N N . LYS A 1 276 ? 2.052 13.908 31.798 1.00 97.00 276 LYS A N 1
ATOM 2119 C CA . LYS A 1 276 ? 0.764 13.276 32.136 1.00 97.00 276 LYS A CA 1
ATOM 2120 C C . LYS A 1 276 ? 0.965 12.072 33.060 1.00 97.00 276 LYS A C 1
ATOM 2122 O O . LYS A 1 276 ? 0.398 12.067 34.146 1.00 97.00 276 LYS A O 1
ATOM 2127 N N . ARG A 1 277 ? 1.870 11.148 32.712 1.00 95.88 277 ARG A N 1
ATOM 2128 C CA . ARG A 1 277 ? 2.207 9.981 33.550 1.00 95.88 277 ARG A CA 1
ATOM 2129 C C . ARG A 1 277 ? 2.726 10.380 34.936 1.00 95.88 277 ARG A C 1
ATOM 2131 O O . ARG A 1 277 ? 2.367 9.756 35.926 1.00 95.88 277 ARG A O 1
ATOM 2138 N N . LYS A 1 278 ? 3.553 11.431 35.039 1.00 97.00 278 LYS A N 1
ATOM 2139 C CA . LYS A 1 278 ? 4.028 11.934 36.344 1.00 97.00 278 LYS A CA 1
ATOM 2140 C C . LYS A 1 278 ? 2.886 12.519 37.187 1.00 97.00 278 LYS A C 1
ATOM 2142 O O . LYS A 1 278 ? 2.873 12.308 38.394 1.00 97.00 278 LYS A O 1
ATOM 2147 N N . LYS A 1 279 ? 1.938 13.231 36.565 1.00 97.12 279 LYS A N 1
ATOM 2148 C CA . LYS A 1 279 ? 0.752 13.775 37.248 1.00 97.12 279 LYS A CA 1
ATOM 2149 C C . LYS A 1 279 ? -0.186 12.661 37.723 1.00 97.12 279 LYS A C 1
ATOM 2151 O O . LYS A 1 279 ? -0.660 12.724 38.847 1.00 97.12 279 LYS A O 1
ATOM 2156 N N . GLU A 1 280 ? -0.404 11.641 36.898 1.00 96.38 280 GLU A N 1
ATOM 2157 C CA . GLU A 1 280 ? -1.226 10.475 37.245 1.00 96.38 280 GLU A CA 1
ATOM 2158 C C . GLU A 1 280 ? -0.625 9.679 38.410 1.00 96.38 280 GLU A C 1
ATOM 2160 O O . GLU A 1 280 ? -1.325 9.391 39.372 1.00 96.38 280 GLU A O 1
ATOM 2165 N N . LYS A 1 281 ? 0.691 9.418 38.391 1.00 96.19 281 LYS A N 1
ATOM 2166 C CA . LYS A 1 281 ? 1.382 8.773 39.522 1.00 96.19 281 LYS A CA 1
ATOM 2167 C C . LYS A 1 281 ? 1.275 9.567 40.825 1.00 96.19 281 LYS A C 1
ATOM 2169 O O . LYS A 1 281 ? 1.239 8.963 41.886 1.00 96.19 281 LYS A O 1
ATOM 2174 N N . LYS A 1 282 ? 1.247 10.905 40.755 1.00 95.44 282 LYS A N 1
ATOM 2175 C CA . LYS A 1 282 ? 1.064 11.743 41.949 1.00 95.44 282 LYS A CA 1
ATOM 2176 C C . LYS A 1 282 ? -0.348 11.593 42.525 1.00 95.44 282 LYS A C 1
ATOM 2178 O O . LYS A 1 282 ? -0.465 11.437 43.727 1.00 95.44 282 LYS A O 1
ATOM 2183 N N . ARG A 1 283 ? -1.375 11.580 41.665 1.00 94.00 283 ARG A N 1
ATOM 2184 C CA . ARG A 1 283 ? -2.774 11.382 42.078 1.00 94.00 283 ARG A CA 1
ATOM 2185 C C . ARG A 1 283 ? -3.000 10.023 42.737 1.00 94.00 283 ARG A C 1
ATOM 2187 O O . ARG A 1 283 ? -3.546 9.987 43.823 1.00 94.00 283 ARG A O 1
ATOM 2194 N N . LYS A 1 284 ? -2.478 8.942 42.145 1.00 93.94 284 LYS A N 1
ATOM 2195 C CA . LYS A 1 284 ? -2.579 7.594 42.738 1.00 93.94 284 LYS A CA 1
ATOM 2196 C C . LYS A 1 284 ? -1.932 7.511 44.123 1.00 93.94 284 LYS A C 1
ATOM 2198 O O . LYS A 1 284 ? -2.477 6.881 45.010 1.00 93.94 284 LYS A O 1
ATOM 2203 N N . LYS A 1 285 ? -0.799 8.195 44.320 1.00 93.75 285 LYS A N 1
ATOM 2204 C CA . LYS A 1 285 ? -0.136 8.245 45.629 1.00 93.75 285 LYS A CA 1
ATOM 2205 C C . LYS A 1 285 ? -0.938 9.034 46.675 1.00 93.75 285 LYS A C 1
ATOM 2207 O O . LYS A 1 285 ? -0.871 8.686 47.842 1.00 93.75 285 LYS A O 1
ATOM 2212 N N . GLU A 1 286 ? -1.628 10.100 46.268 1.00 92.25 286 GLU A N 1
ATOM 2213 C CA . GLU A 1 286 ? -2.502 10.882 47.159 1.00 92.25 286 GLU A CA 1
ATOM 2214 C C . GLU A 1 286 ? -3.758 10.064 47.541 1.00 92.25 286 GLU A C 1
ATOM 2216 O O . GLU A 1 286 ? -4.118 10.029 48.710 1.00 92.25 286 GLU A O 1
ATOM 2221 N N . GLU A 1 287 ? -4.346 9.317 46.597 1.00 90.44 287 GLU A N 1
ATOM 2222 C CA . GLU A 1 287 ? -5.489 8.418 46.858 1.00 90.44 287 GLU A CA 1
ATOM 2223 C C . GLU A 1 287 ? -5.140 7.244 47.793 1.00 90.44 287 GLU A C 1
ATOM 2225 O O . GLU A 1 287 ? -5.956 6.872 48.630 1.00 90.44 287 GLU A O 1
ATOM 2230 N N . GLU A 1 288 ? -3.934 6.672 47.694 1.00 86.75 288 GLU A N 1
ATOM 2231 C CA . GLU A 1 288 ? -3.489 5.601 48.601 1.00 86.75 288 GLU A CA 1
ATOM 2232 C C . GLU A 1 288 ? -3.279 6.109 50.041 1.00 86.75 288 GLU A C 1
ATOM 2234 O O . GLU A 1 288 ? -3.621 5.403 50.989 1.00 86.75 288 GLU A O 1
ATOM 2239 N N . SER A 1 289 ? -2.783 7.341 50.228 1.00 81.00 289 SER A N 1
ATOM 2240 C CA . SER A 1 289 ? -2.521 7.896 51.567 1.00 81.00 289 SER A CA 1
ATOM 2241 C C . SER A 1 289 ? -3.773 8.287 52.356 1.00 81.00 289 SER A C 1
ATOM 2243 O O . SER A 1 289 ? -3.714 8.315 53.580 1.00 81.00 289 SER A O 1
ATOM 2245 N N . ASP A 1 290 ? -4.894 8.553 51.684 1.00 76.00 290 ASP A N 1
ATOM 2246 C CA . ASP A 1 290 ? -6.162 8.899 52.345 1.00 76.00 290 ASP A CA 1
ATOM 2247 C C . ASP A 1 290 ? -6.971 7.651 52.767 1.00 76.00 290 ASP A C 1
ATOM 2249 O O . ASP A 1 290 ? -8.032 7.777 53.371 1.00 76.00 290 ASP A O 1
ATOM 2253 N N . SER A 1 291 ? -6.479 6.438 52.471 1.00 66.62 291 SER A N 1
ATOM 2254 C CA . SER A 1 291 ? -7.167 5.170 52.778 1.00 66.62 291 SER A CA 1
ATOM 2255 C C . SER A 1 291 ? -6.654 4.427 54.024 1.00 66.62 291 SER A C 1
ATOM 2257 O O . SER A 1 291 ? -7.219 3.400 54.389 1.00 66.62 291 SER A O 1
ATOM 2259 N N . GLU A 1 292 ? -5.624 4.943 54.707 1.00 62.31 292 GLU A N 1
ATOM 2260 C CA . GLU A 1 292 ? -5.006 4.306 55.889 1.00 62.31 292 GLU A CA 1
ATOM 2261 C C . GLU A 1 292 ? -5.380 4.973 57.235 1.00 62.31 292 GLU A C 1
ATOM 2263 O O . GLU A 1 292 ? -4.791 4.635 58.258 1.00 62.31 292 GLU A O 1
ATOM 2268 N N . SER A 1 293 ? -6.346 5.905 57.284 1.00 57.69 293 SER A N 1
ATOM 2269 C CA . SER A 1 293 ? -6.626 6.699 58.500 1.00 57.69 293 SER A CA 1
ATOM 2270 C C . SER A 1 293 ? -7.918 6.385 59.276 1.00 57.69 293 SER A C 1
ATOM 2272 O O . SER A 1 293 ? -8.250 7.164 60.163 1.00 57.69 293 SER A O 1
ATOM 2274 N N . ASP A 1 294 ? -8.637 5.286 59.007 1.00 57.22 294 ASP A N 1
ATOM 2275 C CA . ASP A 1 294 ? -9.979 5.036 59.594 1.00 57.22 294 ASP A CA 1
ATOM 2276 C C . ASP A 1 294 ? -10.154 3.680 60.322 1.00 57.22 294 ASP A C 1
ATOM 2278 O O . ASP A 1 294 ? -11.241 3.102 60.334 1.00 57.22 294 ASP A O 1
ATOM 2282 N N . SER A 1 295 ? -9.112 3.136 60.966 1.00 57.00 295 SER A N 1
ATOM 2283 C CA . SER A 1 295 ? -9.227 1.839 61.666 1.00 57.00 295 SER A CA 1
ATOM 2284 C C . SER A 1 295 ? -8.566 1.762 63.047 1.00 57.00 295 SER A C 1
ATOM 2286 O O . SER A 1 295 ? -7.900 0.777 63.338 1.00 57.00 295 SER A O 1
ATOM 2288 N N . ASP A 1 296 ? -8.774 2.760 63.912 1.00 57.69 296 ASP A N 1
ATOM 2289 C CA . ASP A 1 296 ? -8.401 2.688 65.338 1.00 57.69 296 ASP A CA 1
ATOM 2290 C C . ASP A 1 296 ? -9.434 3.414 66.220 1.00 57.69 296 ASP A C 1
ATOM 2292 O O . ASP A 1 296 ? -9.163 4.475 66.777 1.00 57.69 296 ASP A O 1
ATOM 2296 N N . SER A 1 297 ? -10.657 2.883 66.329 1.00 62.16 297 SER A N 1
ATOM 2297 C CA . SER A 1 297 ? -11.628 3.272 67.370 1.00 62.16 297 SER A CA 1
ATOM 2298 C C . SER A 1 297 ? -12.775 2.260 67.462 1.00 62.16 297 SER A C 1
ATOM 2300 O O . SER A 1 297 ? -13.826 2.512 66.892 1.00 62.16 297 SER A O 1
ATOM 2302 N N . ASP A 1 298 ? -12.585 1.123 68.143 1.00 66.50 298 ASP A N 1
ATOM 2303 C CA . ASP A 1 298 ? -13.570 0.628 69.129 1.00 66.50 298 ASP A CA 1
ATOM 2304 C C . ASP A 1 298 ? -13.102 -0.669 69.812 1.00 66.50 298 ASP A C 1
ATOM 2306 O O . ASP A 1 298 ? -12.992 -1.716 69.174 1.00 66.50 298 ASP A O 1
ATOM 2310 N N . SER A 1 299 ? -12.843 -0.609 71.118 1.00 60.50 299 SER A N 1
ATOM 2311 C CA . SER A 1 299 ? -12.957 -1.739 72.057 1.00 60.50 299 SER A CA 1
ATOM 2312 C C . SER A 1 299 ? -12.823 -1.197 73.481 1.00 60.50 299 SER A C 1
ATOM 2314 O O . SER A 1 299 ? -11.716 -0.991 73.980 1.00 60.50 299 SER A O 1
ATOM 2316 N N . SER A 1 300 ? -13.973 -0.922 74.102 1.00 65.62 300 SER A N 1
ATOM 2317 C CA . SER A 1 300 ? -14.157 -0.821 75.559 1.00 65.62 300 SER A CA 1
ATOM 2318 C C . SER A 1 300 ? -14.860 -2.068 76.080 1.00 65.62 300 SER A C 1
ATOM 2320 O O . SER A 1 300 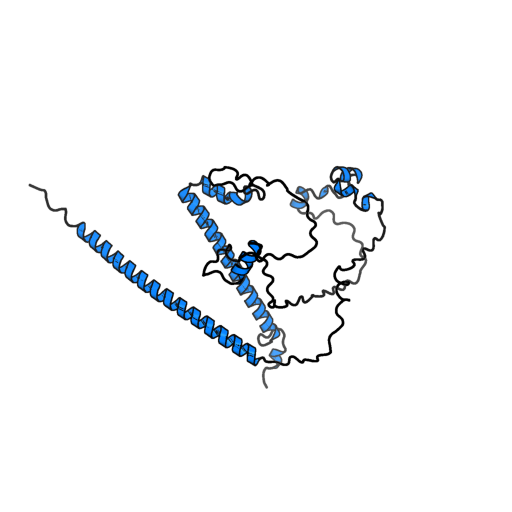? -15.678 -2.631 75.318 1.00 65.62 300 SER A O 1
#

pLDDT: mean 70.1, std 20.34, range [31.81, 97.75]

Radius of gyration: 36.01 Å; Cα contacts (8 Å, |Δi|>4): 59; chains: 1; bounding box: 87×69×122 Å

Organism: NCBI:txid1714386

Solvent-accessible surface area (backbone atoms only — not comparable to full-atom values): 20060 Å² total; per-residue (Å²): 138,80,77,65,72,50,47,77,38,84,86,31,76,80,13,67,68,43,45,50,50,55,48,50,53,51,52,52,50,54,50,50,52,49,56,50,51,54,50,52,53,50,56,47,52,52,50,53,49,39,52,51,35,30,72,75,63,31,70,74,45,25,52,47,61,74,43,37,79,79,70,58,57,93,81,59,72,68,55,51,102,82,72,50,74,61,70,77,78,79,82,80,79,87,82,77,94,73,84,88,75,79,92,77,86,76,85,76,73,79,82,82,65,90,76,59,98,81,60,51,70,70,56,51,52,50,52,34,58,75,68,68,56,77,77,92,65,94,76,88,79,84,87,79,83,82,79,79,82,81,81,86,79,87,78,82,87,80,92,73,93,76,85,88,82,91,79,88,71,53,76,64,51,64,71,72,53,68,82,66,70,84,83,57,79,68,57,68,70,61,48,33,71,77,34,66,75,49,64,78,35,66,69,65,76,66,54,79,82,63,86,77,78,78,80,79,73,68,96,70,65,84,80,72,79,81,81,89,83,81,78,92,74,95,73,85,86,88,77,59,78,70,58,56,54,52,51,51,53,53,51,52,53,51,54,51,53,50,54,53,50,51,53,52,51,52,55,52,49,56,53,51,50,54,50,50,55,54,53,51,57,50,52,56,54,54,59,57,65,73,70,75,78,84,84,87,87,88,87,131

Foldseek 3Di:
DDPVVLLVDPPRCVPPVVVVVVVVVVVVVVVVVVVVVVVVVVVVVLVVVLVVCCVVVNDVRSVCSVCVVVPPDVPQQDADPVRDRPPDPDDDDDDDDDDPDDDDDDQDDPPPQDDDPPDDPVNVVVSCVVVVNDDPDDDDDDDDDPDDDDDDDDDDDDDDDDDDDPPPDDPVRVVVPPVPPPPDPDPVVVVCVVPVVCCPPPVVVVPVDPPPPPPPPPPPPVVPPPDDDDDDDDDDPPDDPPVVVVVVVVVVVVVVVVVVVVVVVVVVVVVVVVVVVVVVVVVVVVVVVVPPPPPPDDDD

InterPro domains:
  IPR019339 CBF1-interacting co-repressor CIR, N-terminal domain [PF10197] (10-46)
  IPR040014 Corepressor interacting with RBPJ 1 [PTHR13151] (2-224)

Secondary structure (DSSP, 8-state):
---GGGGGSTT-TTSHHHHHHHHHHHHHHHHHHHHHHHHHHHHHHHHHHHHHHHHHH-HHHHHHHHTHHHH--TT---B-TTS-B-PPPPPPPP-------S-------GGGS---TT--HHHHHHHHHHTT-------PPPP-----------------------S---HHHHHTTGGGSSS----HHHHHHH-GGGGGSTTTTT-TT---------TTSGGGSS--------------HHHHHHHHHHHHHHHHHHHHHHHHHHHHHHHHHHHHHHHHHHHHHHHHHTTSSS------

Sequence (300 aa):
MSLSFLHKKSWHTGNTAVQKEVYKAEVEEKQAKKKAAERDTQLKREKEAEELERAIHGEVAADKVKLGFMYKDPNAPKLDEDGVPIAPPPPKAEKSKIDITSSFVEAVDDSNVVYDDNDDEATRAFKRMMAGVTTTAVEEAPEVDARTSRIEAGVKGEEGLFTDANNNLSALEKSVGKKRMAGGAGSYANQVEMFPELKNAPMAAGLAGANISVRFNPLGKSLRQGCSGGEEGEGGEEGGEEDEEKRLKKAKKFLEKQKKKELKKLKKEKKKEKKKRKKEKKRKKEEESDSESDSDSDSS